Protein 6S3A (pdb70)

Solvent-accessible surface area: 11395 Å² total; per-residue (Å²): 111,104,30,66,26,1,0,0,0,4,0,11,16,60,114,20,6,11,11,50,42,0,0,75,42,0,0,145,8,0,0,102,80,52,145,44,56,40,16,67,20,74,179,31,88,36,12,157,58,26,7,0,0,4,29,51,82,42,75,92,94,18,81,44,153,69,10,60,38,10,21,76,0,0,12,40,67,81,8,79,4,90,20,90,108,74,169,90,156,51,77,86,1,77,2,22,0,0,0,0,0,0,71,8,52,72,34,89,3,79,73,112,66,34,35,153,29,15,72,151,41,18,87,20,43,2,51,16,66,30,43,94,121,22,31,78,158,56,143,12,35,63,105,66,0,77,143,82,16,96,145,167,28,120,27,117,21,43,210,139,7,16,8,4,6,41,8,85,0,0,44,0,19,24,78,200,80,115,73,119,39,12,0,14,99,0,0,42,50,0,45,133,30,34,72,105,30,75,45,107,51,42,53,96,90,57,134,170,164

B-factor: mean 22.43, std 8.62, range [9.42, 79.89]

Foldseek 3Di:
DAAQFAAEAEEAEAPQQCQVVLLQVLQQLLQVVVPFHEAEVDCPPPDDLTQEYEDEADDQEDEPVRLVVVLQRGDRDFDWPDCVVVVDDTDTRHHNYYYYYHNDPHRDYPDVVSVVSVVVRNPFYKYKDFDPVQDDPNHGNVVQFVPFDPPVDDADRDRTDGCQAAVVTMWIAGPVPRDIDRSSRVSVVSVVVSCCSPDPVNVVVVVVD

Nearest PDB structures (foldseek):
  6s3a-assembly1_A  TM=1.005E+00  e=7.807E-47  Coxsackievirus B3
  6t3w-assembly1_A  TM=9.807E-01  e=2.234E-40  Coxsackievirus B3
  5z3q-assembly2_A  TM=9.031E-01  e=2.845E-27  Human poliovirus 1 Mahoney
  5grb-assembly1_A  TM=9.214E-01  e=3.637E-25  Enterovirus
  5grb-assembly1_F  TM=8.954E-01  e=2.827E-25  Enterovirus

Organism: Coxsackievirus B3 (strain Nancy) (NCBI:txid103903)

Sequence (209 aa):
KCRIEPVCCLLLHGSPGAGKSVATNLIGRSLAEKLNSSVYSLPPFDGYKQQAVVIMDDLCQNPDGKDVSLFCQMVSSVDFVPPMAALEEKGILFTSPFVLASTNAGSINAPTVSDSRALARRFHFDMNIEVISMYSQNGKINMPMSVKTCDDECCPVNFKKCCPLVCGKAIIQFIDRRTQVRYSLDMLVTEMFREYNHRHSVGTTLEALFQ

GO terms:
  GO:0042025 host cell nucleus (C, IDA)
  GO:0042025 host cell nucleus (C, IMP)
  GO:0052026 symbiont-mediated perturbation of host transcription (P, IDA)
  GO:0085034 symbiont-mediated suppression of host NF-kapp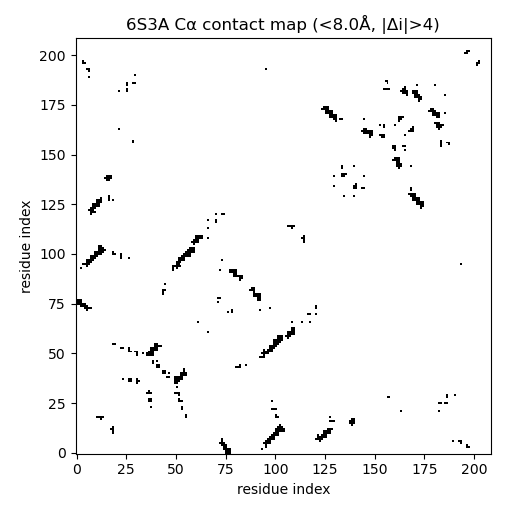aB cascade (P, IDA)
  GO:0004197 cysteine-type endopeptidase activity (F, IDA)

Structure (mmCIF, N/CA/C/O backbone):
data_6S3A
#
_entry.id   6S3A
#
_cell.length_a   48.398
_cell.length_b   53.183
_cell.length_c   79.152
_cell.angle_alpha   90.000
_cell.angle_beta   90.000
_cell.angle_gamma   90.000
#
_symmetry.space_group_name_H-M   'P 21 21 21'
#
loop_
_entity.id
_entity.type
_entity.pdbx_description
1 polymer '2C protein'
2 non-polymer (3S)-N-methyl-3-phenyl-3-[4-(trifluoromethyl)phenoxy]propan-1-amine
3 non-polymer 'ZINC ION'
4 non-polymer 'CHLORIDE ION'
5 water water
#
loop_
_atom_site.group_PDB
_atom_site.id
_atom_site.type_symbol
_atom_site.label_atom_id
_atom_site.label_alt_id
_atom_site.label_comp_id
_atom_site.label_asym_id
_atom_site.label_entity_id
_atom_site.label_seq_id
_atom_site.pdbx_PDB_ins_code
_atom_site.Cartn_x
_atom_site.Cartn_y
_atom_site.Cartn_z
_atom_site.occupancy
_atom_site.B_iso_or_equiv
_atom_site.auth_seq_id
_atom_site.auth_comp_id
_atom_site.auth_asym_id
_atom_site.auth_atom_id
_atom_site.pdbx_PDB_model_num
ATOM 1 N N . LYS A 1 3 ? -0.94700 -11.46600 36.05800 1.000 45.96000 117 LYS A N 1
ATOM 2 C CA . LYS A 1 3 ? -2.28600 -11.21500 35.52900 1.000 35.94000 117 LYS A CA 1
ATOM 3 C C . LYS A 1 3 ? -2.60900 -9.72800 35.55900 1.000 35.40000 117 LYS A C 1
ATOM 4 O O . LYS A 1 3 ? -3.57700 -9.29800 36.19400 1.000 41.24000 117 LYS A O 1
ATOM 7 N N . CYS A 1 4 ? -1.79600 -8.94900 34.85400 1.000 34.67000 118 CYS A N 1
ATOM 8 C CA . CYS A 1 4 ? -1.88100 -7.49600 34.90800 1.000 39.09000 118 CYS A CA 1
ATOM 9 C C . CYS A 1 4 ? -2.40000 -6.87500 33.61300 1.000 33.49000 118 CYS A C 1
ATOM 10 O O . CYS A 1 4 ? -2.47100 -5.65700 33.49100 1.000 36.13000 118 CYS A O 1
ATOM 18 N N . ARG A 1 5 ? -2.77000 -7.71500 32.65000 1.000 24.35000 119 ARG A N 1
ATOM 19 C CA . ARG A 1 5 ? -3.22800 -7.24300 31.35100 1.000 20.54000 119 ARG A CA 1
ATOM 20 C C . ARG A 1 5 ? -4.75500 -7.18900 31.31700 1.000 17.12000 119 ARG A C 1
ATOM 21 O O . ARG A 1 5 ? -5.40300 -8.07800 31.85000 1.000 20.58000 119 ARG A O 1
ATOM 42 N N . ILE A 1 6 ? -5.32700 -6.14300 30.72300 1.000 17.64000 120 ILE A N 1
ATOM 43 C CA . ILE A 1 6 ? -6.78000 -6.08200 30.52900 1.000 17.25000 120 ILE A CA 1
ATOM 44 C C . ILE A 1 6 ? -7.15800 -7.09200 29.44400 1.000 17.19000 120 ILE A C 1
ATOM 45 O O . ILE A 1 6 ? -6.52900 -7.13600 28.39300 1.000 15.97000 120 ILE A O 1
ATOM 61 N N . GLU A 1 7 ? -8.18200 -7.90100 29.69600 1.000 17.39000 121 GLU A N 1
ATOM 62 C CA . GLU A 1 7 ? -8.57600 -8.93800 28.74500 1.000 16.66000 121 GLU A CA 1
ATOM 63 C C . GLU A 1 7 ? -9.05300 -8.35100 27.41100 1.000 15.67000 121 GLU A C 1
ATOM 64 O O . GLU A 1 7 ? -9.84500 -7.42700 27.39500 1.000 15.27000 121 GLU A O 1
ATOM 76 N N . PRO A 1 8 ? -8.55000 -8.88400 26.29100 1.000 13.44000 122 PRO A N 1
ATOM 77 C CA . PRO A 1 8 ? -9.03700 -8.37100 25.00500 1.000 13.91000 122 PRO A CA 1
ATOM 78 C C . PRO A 1 8 ? -10.54400 -8.55900 24.87400 1.000 12.72000 122 PRO A C 1
ATOM 79 O O . PRO A 1 8 ? -11.07900 -9.54600 25.39200 1.000 15.22000 122 PRO A O 1
ATOM 90 N N . VAL A 1 9 ? -11.20100 -7.61100 24.21400 1.000 12.64000 123 VAL A N 1
ATOM 91 C CA . VAL A 1 9 ? -12.60100 -7.73300 23.83800 1.000 11.62000 123 VAL A CA 1
ATOM 92 C C . VAL A 1 9 ? -12.68100 -8.56500 22.57000 1.000 9.42000 123 VAL A C 1
ATOM 93 O O . VAL A 1 9 ? -12.06000 -8.22900 21.55500 1.000 10.53000 123 VAL A O 1
ATOM 106 N N A CYS A 1 10 ? -13.47200 -9.63200 22.63300 0.500 9.65000 124 CYS A N 1
ATOM 107 N N B CYS A 1 10 ? -13.37200 -9.63200 22.63300 0.500 9.65000 124 CYS A N 1
ATOM 108 C CA A CYS A 1 10 ? -13.47900 -10.62900 21.58200 0.500 11.57000 124 CYS A CA 1
ATOM 109 C CA B CYS A 1 10 ? -13.37900 -10.62900 21.58200 0.500 11.57000 124 CYS A CA 1
ATOM 110 C C A CYS A 1 10 ? -14.85700 -10.83500 20.95100 0.500 10.58000 124 CYS A C 1
ATOM 111 C C B CYS A 1 10 ? -14.75700 -10.83500 20.95100 0.500 10.58000 124 CYS A C 1
ATOM 112 O O A CYS A 1 10 ? -15.88800 -10.86300 21.64000 0.500 12.63000 124 CYS A O 1
ATOM 113 O O B CYS A 1 10 ? -15.78800 -10.86300 21.64000 0.500 12.63000 124 CYS A O 1
ATOM 128 N N . LEU A 1 11 ? -14.83300 -10.97600 19.62700 1.000 9.57000 125 LEU A N 1
ATOM 129 C CA . LEU A 1 11 ? -16.00400 -11.22900 18.78400 1.000 9.94000 125 LEU A CA 1
ATOM 130 C C . LEU A 1 11 ? -15.83000 -12.51800 18.00100 1.000 10.93000 125 LEU A C 1
ATOM 131 O O . LEU A 1 11 ? -14.76900 -12.73100 17.40800 1.000 12.23000 125 LEU A O 1
ATOM 147 N N . LEU A 1 12 ? -16.86700 -13.35300 17.97800 1.000 11.13000 126 LEU A N 1
ATOM 148 C CA . LEU A 1 12 ? -16.92200 -14.47700 17.05500 1.000 13.65000 126 LEU A CA 1
ATOM 149 C C . LEU A 1 12 ? -18.12200 -14.32800 16.13500 1.000 12.10000 126 LEU A C 1
ATOM 150 O O . LEU A 1 12 ? -19.24100 -14.19100 16.60700 1.000 12.95000 126 LEU A O 1
ATOM 166 N N . LEU A 1 13 ? -17.88500 -14.35400 14.82500 1.000 10.88000 127 LEU A N 1
ATOM 167 C CA . LEU A 1 13 ? -18.96300 -14.30400 13.83100 1.000 12.05000 127 LEU A CA 1
ATOM 168 C C . LEU A 1 13 ? -19.14700 -15.67200 13.19000 1.000 11.78000 127 LEU A C 1
ATOM 169 O O . LEU A 1 13 ? -18.19300 -16.23700 12.66800 1.000 13.41000 127 LEU A O 1
ATOM 185 N N . HIS A 1 14 ? -20.37300 -16.19400 13.20700 1.000 11.17000 128 HIS A N 1
ATOM 186 C CA . HIS A 1 14 ? -20.68600 -17.43600 12.49200 1.000 12.35000 128 HIS A CA 1
ATOM 187 C C . HIS A 1 14 ? -21.44500 -17.11600 11.21100 1.000 12.03000 128 HIS A C 1
ATOM 188 O O . HIS A 1 14 ? -22.46900 -16.42000 11.23100 1.000 14.44000 128 HIS A O 1
ATOM 203 N N . GLY A 1 15 ? -20.93800 -17.62000 10.09400 1.000 13.98000 129 GLY A N 1
ATOM 204 C CA . GLY A 1 15 ? -21.56700 -17.37300 8.81600 1.000 17.52000 129 GLY A CA 1
ATOM 205 C C . GLY A 1 15 ? -21.40500 -18.54400 7.87900 1.000 19.81000 129 GLY A C 1
ATOM 206 O O . GLY A 1 15 ? -21.03700 -19.63800 8.28700 1.000 22.60000 129 GLY A O 1
ATOM 210 N N . SER A 1 16 ? -21.70800 -18.30200 6.61400 1.000 27.48000 130 SER A N 1
ATOM 211 C CA . SER A 1 16 ? -21.47600 -19.28100 5.56300 1.000 25.89000 130 SER A CA 1
ATOM 212 C C . SER A 1 16 ? -20.38100 -18.75600 4.64600 1.000 27.39000 130 SER A C 1
ATOM 213 O O . SER A 1 16 ? -20.09200 -17.56000 4.64100 1.000 26.22000 130 SER A O 1
ATOM 221 N N . PRO A 1 17 ? -19.75700 -19.64600 3.86200 1.000 27.03000 131 PRO A N 1
ATOM 222 C CA . PRO A 1 17 ? -18.63500 -19.27600 2.98500 1.000 27.35000 131 PRO A CA 1
ATOM 223 C C . PRO A 1 17 ? -18.83800 -18.01700 2.12200 1.000 30.53000 131 PRO A C 1
ATOM 224 O O . PRO A 1 17 ? -17.87600 -17.28400 1.90100 1.000 34.07000 131 PRO A O 1
ATOM 235 N N . GLY A 1 18 ? -20.04700 -17.75900 1.64200 1.000 27.60000 132 GLY A N 1
ATOM 236 C CA . GLY A 1 18 ? -20.27500 -16.56400 0.84100 1.000 27.70000 132 GLY A CA 1
ATOM 237 C C . GLY A 1 18 ? -20.86800 -15.38300 1.58900 1.000 27.37000 132 GLY A C 1
ATOM 238 O O . GLY A 1 18 ? -21.30700 -14.40500 0.97600 1.000 24.92000 132 GLY A O 1
ATOM 242 N N . ALA A 1 19 ? -20.87000 -15.45700 2.91300 1.000 27.57000 133 ALA A N 1
ATOM 243 C CA . ALA A 1 19 ? -21.59600 -14.49200 3.73800 1.000 28.83000 133 ALA A CA 1
ATOM 244 C C . ALA A 1 19 ? -20.82700 -13.20000 4.03300 1.000 21.39000 133 ALA A C 1
ATOM 245 O O . ALA A 1 19 ? -21.30600 -12.36700 4.79200 1.000 26.05000 133 ALA A O 1
ATOM 252 N N . GLY A 1 20 ? -19.64200 -13.03900 3.45600 1.000 21.18000 134 GLY A N 1
ATOM 253 C CA . GLY A 1 20 ? -18.84000 -11.85100 3.71700 1.000 21.91000 134 GLY A CA 1
ATOM 254 C C . GLY A 1 20 ? -18.28500 -11.75600 5.13500 1.000 24.85000 134 GLY A C 1
ATOM 255 O O . GLY A 1 20 ? -18.12100 -10.65200 5.66300 1.000 19.82000 134 GLY A O 1
ATOM 259 N N . LYS A 1 21 ? -17.98300 -12.90100 5.74300 1.000 21.50000 135 LYS A N 1
ATOM 260 C CA . LYS A 1 21 ? -17.43900 -12.93400 7.11100 1.000 16.99000 135 LYS A CA 1
ATOM 261 C C . LYS A 1 21 ? -16.16900 -12.10800 7.26600 1.000 21.66000 135 LYS A C 1
ATOM 262 O O . LYS A 1 21 ? -15.98100 -11.42800 8.28000 1.000 16.05000 135 LYS A O 1
ATOM 281 N N . SER A 1 22 ? -15.28600 -12.18800 6.27300 1.000 19.15000 136 SER A N 1
ATOM 282 C CA . SER A 1 22 ? -13.98400 -11.52400 6.36000 1.000 16.03000 136 SER A CA 1
ATOM 283 C C . SER A 1 22 ? -14.10200 -10.04600 6.02700 1.000 17.57000 136 SER A C 1
ATOM 284 O O . SER A 1 22 ? -13.33300 -9.23800 6.54000 1.000 18.50000 136 SER A O 1
ATOM 292 N N . VAL A 1 23 ? -15.05800 -9.68900 5.17200 1.000 18.25000 137 VAL A N 1
ATOM 293 C CA . VAL A 1 23 ? -15.35600 -8.28600 4.93300 1.000 18.40000 137 VAL A CA 1
ATOM 294 C C . VAL A 1 23 ? -15.79600 -7.66500 6.24600 1.000 13.54000 137 VAL A C 1
ATOM 295 O O . VAL A 1 23 ? -15.34000 -6.58500 6.62500 1.000 14.52000 137 VAL A O 1
ATOM 308 N N . ALA A 1 24 ? -16.67600 -8.37000 6.94500 1.000 13.91000 138 ALA A N 1
ATOM 309 C CA . ALA A 1 24 ? -17.22100 -7.87600 8.19800 1.000 14.04000 138 ALA A CA 1
ATOM 310 C C . ALA A 1 24 ? -16.12500 -7.70800 9.24000 1.000 11.62000 138 ALA A C 1
ATOM 311 O O . ALA A 1 24 ? -16.03900 -6.66000 9.87500 1.000 12.52000 138 ALA A O 1
ATOM 318 N N . THR A 1 25 ? -15.29000 -8.72400 9.44200 1.000 13.37000 139 THR A N 1
ATOM 319 C CA . THR A 1 25 ? -14.25900 -8.58100 10.47600 1.000 13.35000 139 THR A CA 1
ATOM 320 C C . THR A 1 25 ? -13.27600 -7.47800 10.09300 1.000 13.57000 139 THR A C 1
ATOM 321 O O . THR A 1 25 ? -12.79300 -6.74500 10.95400 1.000 14.63000 139 THR A O 1
ATOM 332 N N . ASN A 1 26 ? -12.98000 -7.35700 8.80300 1.000 14.22000 140 ASN A N 1
ATOM 333 C CA . ASN A 1 26 ? -12.07500 -6.31000 8.34400 1.000 13.70000 140 ASN A CA 1
ATOM 334 C C . ASN A 1 26 ? -12.62500 -4.90800 8.65900 1.000 14.25000 140 ASN A C 1
ATOM 335 O O . ASN A 1 26 ? -11.91100 -4.04600 9.16400 1.000 16.56000 140 ASN A O 1
ATOM 346 N N . LEU A 1 27 ? -13.90500 -4.67100 8.38300 1.000 13.42000 141 LEU A N 1
ATOM 347 C CA . LEU A 1 27 ? -14.48800 -3.35600 8.61300 1.000 14.11000 141 LEU A CA 1
ATOM 348 C C . LEU A 1 27 ? -14.64400 -3.06000 10.10700 1.000 12.23000 141 LEU A C 1
ATOM 349 O O . LEU A 1 27 ? -14.36800 -1.95000 10.55500 1.000 13.15000 141 LEU A O 1
ATOM 365 N N . ILE A 1 28 ? -15.10400 -4.05000 10.87300 1.000 12.65000 142 ILE A N 1
ATOM 366 C CA . ILE A 1 28 ? -15.23600 -3.87400 12.30900 1.000 12.20000 142 ILE A CA 1
ATOM 367 C C . ILE A 1 28 ? -13.85400 -3.57500 12.87300 1.000 10.22000 142 ILE A C 1
ATOM 368 O O . ILE A 1 28 ? -13.66000 -2.61800 13.63400 1.000 12.78000 142 ILE A O 1
ATOM 384 N N . GLY A 1 29 ? -12.89600 -4.40900 12.49300 1.000 10.65000 143 GLY A N 1
ATOM 385 C CA . GLY A 1 29 ? -11.53100 -4.26700 12.95500 1.000 11.23000 143 GLY A CA 1
ATOM 386 C C . GLY A 1 29 ? -10.89800 -2.93500 12.60500 1.000 11.81000 143 GLY A C 1
ATOM 387 O O . GLY A 1 29 ? -10.25800 -2.31500 13.45200 1.000 12.85000 143 GLY A O 1
ATOM 391 N N . ARG A 1 30 ? -11.05300 -2.49200 11.36200 1.000 13.93000 144 ARG A N 1
ATOM 392 C CA . ARG A 1 30 ? -10.43500 -1.22700 10.95400 1.000 13.34000 144 ARG A CA 1
ATOM 393 C C . ARG A 1 30 ? -11.05000 -0.04500 11.70300 1.000 15.78000 144 ARG A C 1
ATOM 394 O O . ARG A 1 30 ? -10.33900 0.86700 12.11300 1.000 15.85000 144 ARG A O 1
ATOM 415 N N . SER A 1 31 ? -12.36800 -0.06100 11.88000 1.000 13.24000 145 SER A N 1
ATOM 416 C CA . SER A 1 31 ? -13.02800 1.02100 12.59100 1.000 13.64000 145 SER A CA 1
ATOM 417 C C . SER A 1 31 ? -12.52000 1.09300 14.03300 1.000 13.52000 145 SER A C 1
ATOM 418 O O . SER A 1 31 ? -12.22400 2.17700 14.54500 1.000 15.88000 145 SER A O 1
ATOM 426 N N . LEU A 1 32 ? -12.42300 -0.05800 14.68800 1.000 13.16000 146 LEU A N 1
ATOM 427 C CA . LEU A 1 32 ? -11.90900 -0.09500 16.05400 1.000 13.76000 146 LEU A CA 1
ATOM 428 C C . LEU A 1 32 ? -10.44600 0.31900 16.10600 1.000 13.80000 146 LEU A C 1
ATOM 429 O O . LEU A 1 32 ? -10.04500 1.08700 16.98900 1.000 13.87000 146 LEU A O 1
ATOM 445 N N . ALA A 1 33 ? -9.64600 -0.18800 15.17300 1.000 13.58000 147 ALA A N 1
ATOM 446 C CA . ALA A 1 33 ? -8.21800 0.10900 15.17800 1.000 12.90000 147 ALA A CA 1
ATOM 447 C C . ALA A 1 33 ? -7.95700 1.59700 14.99000 1.000 16.57000 147 ALA A C 1
ATOM 448 O O . ALA A 1 33 ? -7.08400 2.16400 15.64300 1.000 17.76000 147 ALA A O 1
ATOM 455 N N . GLU A 1 34 ? -8.71600 2.23900 14.11200 1.000 13.68000 148 GLU A N 1
ATOM 456 C CA . GLU A 1 34 ? -8.53800 3.67000 13.87400 1.000 18.85000 148 GLU A CA 1
ATOM 457 C C . GLU A 1 34 ? -8.81900 4.50100 15.12900 1.000 15.89000 148 GLU A C 1
ATOM 458 O O . GLU A 1 34 ? -8.20500 5.55100 15.33900 1.000 16.12000 148 GLU A O 1
ATOM 470 N N . LYS A 1 35 ? -9.74100 4.04200 15.97200 1.000 15.08000 149 LYS A N 1
ATOM 471 C CA . LYS A 1 35 ? -10.06100 4.77100 17.19900 1.000 12.55000 149 LYS A CA 1
ATOM 472 C C . LYS A 1 35 ? -8.86000 4.78400 18.12200 1.000 15.14000 149 LYS A C 1
ATOM 473 O O . LYS A 1 35 ? -8.70800 5.68500 18.95400 1.000 17.79000 149 LYS A O 1
ATOM 492 N N . LEU A 1 36 ? -8.01200 3.77400 17.97700 1.000 15.79000 150 LEU A N 1
ATOM 493 C CA . LEU A 1 36 ? -6.82200 3.64500 18.79900 1.000 16.93000 150 LEU A CA 1
ATOM 494 C C . LEU A 1 36 ? -5.56400 4.01100 18.00700 1.000 15.09000 150 LEU A C 1
ATOM 495 O O . LEU A 1 36 ? -4.44200 3.69400 18.42000 1.000 20.21000 150 LEU A O 1
ATOM 511 N N . ASN A 1 37 ? -5.74400 4.67200 16.86900 1.000 18.06000 151 ASN A N 1
ATOM 512 C CA . ASN A 1 37 ? -4.60900 5.11200 16.06800 1.000 19.00000 151 ASN A CA 1
ATOM 513 C C . ASN A 1 37 ? -3.71100 3.95100 15.66400 1.000 18.25000 151 ASN A C 1
ATOM 514 O O . ASN A 1 37 ? -2.48400 4.06000 15.68700 1.000 21.40000 151 ASN A O 1
ATOM 525 N N . SER A 1 38 ? -4.32400 2.83500 15.27200 1.000 12.88000 152 SER A N 1
ATOM 526 C CA . SER A 1 38 ? -3.57600 1.62800 14.99900 1.000 13.68000 152 SER A CA 1
ATOM 527 C C . SER A 1 38 ? -4.11200 0.96700 13.73000 1.000 16.43000 152 SER A C 1
ATOM 528 O O . SER A 1 38 ? -4.70200 1.62600 12.87400 1.000 18.23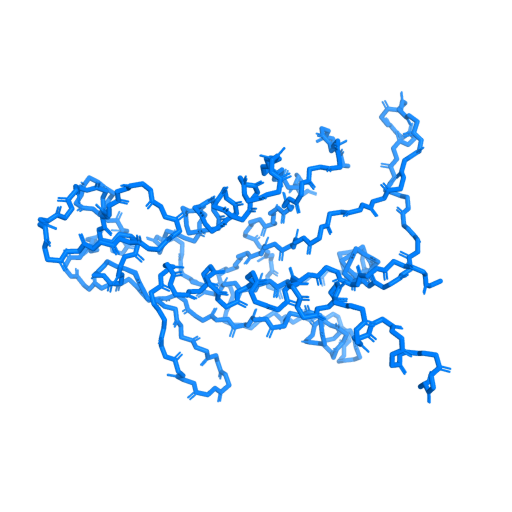000 152 SER A O 1
ATOM 536 N N . SER A 1 39 ? -3.91500 -0.33900 13.62200 1.000 14.80000 153 SER A N 1
ATOM 537 C CA . SER A 1 39 ? -4.28700 -1.05800 12.42000 1.000 18.06000 153 SER A CA 1
ATOM 538 C C . SER A 1 39 ? -4.65800 -2.48100 12.77100 1.000 15.01000 153 SER A C 1
ATOM 539 O O . SER A 1 39 ? -4.56300 -2.89400 13.93100 1.000 15.98000 153 SER A O 1
ATOM 547 N N . VAL A 1 40 ? -5.09700 -3.21300 11.75100 1.000 16.21000 154 VAL A N 1
ATOM 548 C CA . VAL A 1 40 ? -5.53200 -4.58400 11.89900 1.000 15.93000 154 VAL A CA 1
ATOM 549 C C . VAL A 1 40 ? -4.41300 -5.54000 11.49600 1.000 17.47000 154 VAL A C 1
ATOM 550 O O . VAL A 1 40 ? -3.63500 -5.25400 10.57800 1.000 18.13000 154 VAL A O 1
ATOM 563 N N . TYR A 1 41 ? -4.34500 -6.67000 12.18500 1.000 15.59000 155 TYR A N 1
ATOM 564 C CA . TYR A 1 41 ? -3.39000 -7.73100 11.88300 1.000 14.58000 155 TYR A CA 1
ATOM 565 C C . TYR A 1 41 ? -4.16700 -9.02500 11.76800 1.000 15.72000 155 TYR A C 1
ATOM 566 O O . TYR A 1 41 ? -4.86200 -9.40200 12.70000 1.000 14.98000 155 TYR A O 1
ATOM 584 N N . SER A 1 42 ? -4.06400 -9.70100 10.63000 1.000 15.22000 156 SER A N 1
ATOM 585 C CA . SER A 1 42 ? -4.67400 -11.01800 10.47900 1.000 16.20000 156 SER A CA 1
ATOM 586 C C . SER A 1 42 ? -3.68300 -12.08200 10.90900 1.000 14.21000 156 SER A C 1
ATOM 587 O O . SER A 1 42 ? -2.57900 -12.15400 10.38000 1.000 16.82000 156 SER A O 1
ATOM 595 N N . LEU A 1 43 ? -4.07600 -12.90800 11.86800 1.000 13.89000 157 LEU A N 1
ATOM 596 C CA . LEU A 1 43 ? -3.20900 -13.96600 12.37500 1.000 18.61000 157 LEU A CA 1
ATOM 597 C C . LEU A 1 43 ? -3.11700 -15.11600 11.38100 1.000 23.80000 157 LEU A C 1
ATOM 598 O O . LEU A 1 43 ? -4.11800 -15.77600 11.11800 1.000 20.00000 157 LEU A O 1
ATOM 614 N N . PRO A 1 44 ? -1.91600 -15.35400 10.81800 1.000 25.33000 158 PRO A N 1
ATOM 615 C CA . PRO A 1 44 ? -1.74200 -16.49500 9.91300 1.000 27.55000 158 PRO A CA 1
ATOM 616 C C . PRO A 1 44 ? -1.87600 -17.80500 10.67600 1.000 32.80000 158 PRO A C 1
ATOM 617 O O . PRO A 1 44 ? -1.16900 -17.98700 11.66900 1.000 36.45000 158 PRO A O 1
ATOM 628 N N . PRO A 1 45 ? -2.77500 -18.69800 10.22900 1.000 30.04000 159 PRO A N 1
ATOM 629 C CA . PRO A 1 45 ? -3.05200 -19.97500 10.89900 1.000 29.33000 159 PRO A CA 1
ATOM 630 C C . PRO A 1 45 ? -1.96400 -21.02300 10.66000 1.000 39.77000 159 PRO A C 1
ATOM 631 O O . PRO A 1 45 ? -1.47400 -21.60000 11.63100 1.000 43.96000 159 PRO A O 1
ATOM 642 N N . PHE A 1 50 ? 3.47300 -16.11900 14.67300 1.000 34.50000 164 PHE A N 1
ATOM 643 C CA . PHE A 1 50 ? 2.93400 -14.76100 14.71000 1.000 23.12000 164 PHE A CA 1
ATOM 644 C C . PHE A 1 50 ? 3.69300 -13.85900 13.75000 1.000 20.56000 164 PHE A C 1
ATOM 645 O O . PHE A 1 50 ? 4.09600 -12.75400 14.10300 1.000 18.60000 164 PHE A O 1
ATOM 661 N N . ASP A 1 51 ? 3.89000 -14.35100 12.53500 1.000 24.10000 165 ASP A N 1
ATOM 662 C CA . ASP A 1 51 ? 4.64400 -13.63000 11.52200 1.000 23.54000 165 ASP A CA 1
ATOM 663 C C . ASP A 1 51 ? 3.98500 -12.29500 11.18600 1.000 22.07000 165 ASP A C 1
ATOM 664 O O . ASP A 1 51 ? 2.84100 -12.25800 10.74200 1.000 23.64000 165 ASP A O 1
ATOM 673 N N . GLY A 1 52 ? 4.70200 -11.20000 11.41600 1.000 20.68000 166 GLY A N 1
ATOM 674 C CA . GLY A 1 52 ? 4.19700 -9.87800 11.09400 1.000 20.34000 166 GLY A CA 1
ATOM 675 C C . GLY A 1 52 ? 3.44400 -9.18900 12.22500 1.000 18.17000 166 GLY A C 1
ATOM 676 O O . GLY A 1 52 ? 2.95600 -8.07400 12.05400 1.000 19.23000 166 GLY A O 1
ATOM 680 N N . TYR A 1 53 ? 3.34900 -9.83500 13.38200 1.000 17.47000 167 TYR A N 1
ATOM 681 C CA . TYR A 1 53 ? 2.65800 -9.20800 14.50800 1.000 16.06000 167 TYR A CA 1
ATOM 682 C C . TYR A 1 53 ? 3.53800 -8.12000 15.12900 1.000 16.19000 167 TYR A C 1
ATOM 683 O O . TYR A 1 53 ? 4.70100 -8.37100 15.46400 1.000 16.12000 167 TYR A O 1
ATOM 701 N N . LYS A 1 54 ? 2.95200 -6.93400 15.29800 1.000 16.49000 168 LYS A N 1
ATOM 702 C CA . LYS A 1 54 ? 3.64600 -5.73700 15.77600 1.000 16.10000 168 LYS A CA 1
ATOM 703 C C . LYS A 1 54 ? 2.75500 -4.99100 16.76800 1.000 15.22000 168 LYS A C 1
ATOM 704 O O . LYS A 1 54 ? 2.71900 -3.75900 16.79900 1.000 15.50000 168 LYS A O 1
ATOM 723 N N . GLN A 1 55 ? 2.01600 -5.75800 17.56100 1.000 13.60000 169 GLN A N 1
ATOM 724 C CA . GLN A 1 55 ? 1.20800 -5.21000 18.64500 1.000 12.67000 169 GLN A CA 1
ATOM 725 C C . GLN A 1 55 ? 0.11100 -4.29300 18.10000 1.000 15.00000 169 GLN A C 1
ATOM 726 O O . GLN A 1 55 ? -0.28400 -3.29800 18.72800 1.000 14.93000 169 GLN A O 1
ATOM 740 N N . GLN A 1 56 ? -0.39000 -4.65300 16.92100 1.000 15.32000 170 GLN A N 1
ATOM 741 C CA . GLN A 1 56 ? -1.54000 -3.98600 16.31900 1.000 12.96000 170 GLN A CA 1
ATOM 742 C C . GLN A 1 56 ? -2.70800 -4.07600 17.28200 1.000 12.08000 170 GLN A C 1
ATOM 743 O O . GLN A 1 56 ? -2.83100 -5.04700 18.02300 1.000 15.02000 170 GLN A O 1
ATOM 757 N N . ALA A 1 57 ? -3.57500 -3.07500 17.26300 1.000 12.75000 171 ALA A N 1
ATOM 758 C CA . ALA A 1 57 ? -4.67300 -3.02500 18.22000 1.000 12.77000 171 ALA A CA 1
ATOM 759 C C . ALA A 1 57 ? -5.73800 -4.10200 18.00800 1.000 12.61000 171 ALA A C 1
ATOM 760 O O . ALA A 1 57 ? -6.42700 -4.47200 18.95300 1.000 12.65000 171 ALA A O 1
ATOM 767 N N . VAL A 1 58 ? -5.88700 -4.57800 16.77200 1.000 12.69000 172 VAL A N 1
ATOM 768 C CA . VAL A 1 58 ? -6.90900 -5.56500 16.44700 1.000 11.36000 172 VAL A CA 1
ATOM 769 C C . VAL A 1 58 ? -6.26700 -6.76200 15.77400 1.000 12.07000 172 VAL A C 1
ATOM 770 O O . VAL A 1 58 ? -5.59700 -6.61100 14.75600 1.000 14.72000 172 VAL A O 1
ATOM 783 N N . VAL A 1 59 ? -6.48200 -7.94300 16.33800 1.000 11.78000 173 VAL A N 1
ATOM 784 C CA . VAL A 1 59 ? -6.03100 -9.18800 15.73700 1.000 14.05000 173 VAL A CA 1
ATOM 785 C C . VAL A 1 59 ? -7.26000 -9.87800 15.17600 1.000 12.75000 173 VAL A C 1
ATOM 786 O O . VAL A 1 59 ? -8.26900 -9.99800 15.88400 1.000 13.44000 173 VAL A O 1
ATOM 799 N N . ILE A 1 60 ? -7.18900 -10.32000 13.92100 1.000 11.54000 174 ILE A N 1
ATOM 800 C CA . ILE A 1 60 ? -8.30400 -11.03700 13.29100 1.000 12.77000 174 ILE A CA 1
ATOM 801 C C . ILE A 1 60 ? -7.91500 -12.47700 13.02700 1.000 12.20000 174 ILE A C 1
ATOM 802 O O . ILE A 1 60 ? -6.82200 -12.75700 12.50600 1.000 15.07000 174 ILE A O 1
ATOM 818 N N . MET A 1 61 ? -8.81000 -13.39300 13.38200 1.000 13.06000 175 MET A N 1
ATOM 819 C CA . MET A 1 61 ? -8.62200 -14.79900 13.06900 1.000 14.51000 175 MET A CA 1
ATOM 820 C C . MET A 1 61 ? -9.74300 -15.24200 12.14900 1.000 16.19000 175 MET A C 1
ATOM 821 O O . MET A 1 61 ? -10.85200 -15.47900 12.61000 1.000 15.26000 175 MET A O 1
ATOM 835 N N . ASP A 1 62 ? -9.48000 -15.34900 10.85300 1.000 14.16000 176 ASP A N 1
ATOM 836 C CA . ASP A 1 62 ? -10.57700 -15.69500 9.94900 1.000 16.06000 176 ASP A CA 1
ATOM 837 C C . ASP A 1 62 ? -10.65900 -17.19400 9.66500 1.000 15.56000 176 ASP A C 1
ATOM 838 O O . ASP A 1 62 ? -9.64400 -17.88600 9.56700 1.000 17.29000 176 ASP A O 1
ATOM 847 N N . ASP A 1 63 ? -11.89300 -17.67400 9.55200 1.000 12.77000 177 ASP A N 1
ATOM 848 C CA . ASP A 1 63 ? -12.20200 -19.06000 9.19200 1.000 16.39000 177 ASP A CA 1
ATOM 849 C C . ASP A 1 63 ? -11.66500 -20.08000 10.20000 1.000 15.53000 177 ASP A C 1
ATOM 850 O O . ASP A 1 63 ? -10.99200 -21.05100 9.83600 1.000 17.22000 177 ASP A O 1
ATOM 859 N N . LEU A 1 64 ? -11.98300 -19.86400 11.46900 1.000 13.73000 178 LEU A N 1
ATOM 860 C CA . LEU A 1 64 ? -11.71600 -20.84800 12.50100 1.000 14.17000 178 LEU A CA 1
ATOM 861 C C . LEU A 1 64 ? -12.31400 -22.18200 12.11700 1.000 16.74000 178 LEU A C 1
ATOM 862 O O . LEU A 1 64 ? -13.48400 -22.25000 11.72500 1.000 13.83000 178 LEU A O 1
ATOM 878 N N . CYS A 1 65 ? -11.54800 -23.25600 12.26500 1.000 16.73000 179 CYS A N 1
ATOM 879 C CA . CYS A 1 65 ? -12.11500 -24.56300 12.01100 1.000 15.31000 179 CYS A CA 1
ATOM 880 C C . CYS A 1 65 ? -13.09600 -24.91900 13.11600 1.000 15.39000 179 CYS A C 1
ATOM 881 O O . CYS A 1 65 ? -13.00400 -24.41400 14.25000 1.000 15.39000 179 CYS A O 1
ATOM 889 N N . GLN A 1 66 ? -14.02600 -25.80100 12.78100 1.000 15.47000 180 GLN A N 1
ATOM 890 C CA . GLN A 1 66 ? -15.03200 -26.27300 13.71100 1.000 17.60000 180 GLN A CA 1
ATOM 891 C C . GLN A 1 66 ? -14.44100 -27.10000 14.85700 1.000 18.44000 180 GLN A C 1
ATOM 892 O O . GLN A 1 66 ? -15.00500 -27.14300 15.95200 1.000 17.77000 180 GLN A O 1
ATOM 906 N N . ASN A 1 67 ? -13.31200 -27.75300 14.60700 1.000 16.17000 181 ASN A N 1
ATOM 907 C CA . ASN A 1 67 ? -12.73200 -28.65500 15.60000 1.000 18.20000 181 ASN A CA 1
ATOM 908 C C . ASN A 1 67 ? -11.29200 -28.29200 15.97000 1.000 15.35000 181 ASN A C 1
ATOM 909 O O . ASN A 1 67 ? -10.35800 -28.99300 15.58300 1.000 18.91000 181 ASN A O 1
ATOM 920 N N . PRO A 1 68 ? -11.10600 -27.19200 16.72000 1.000 17.43000 182 PRO A N 1
ATOM 921 C CA . PRO A 1 68 ? -9.74400 -26.81900 17.10800 1.000 18.93000 182 PRO A CA 1
ATOM 922 C C . PRO A 1 68 ? -9.07400 -27.90800 17.92300 1.000 18.65000 182 PRO A C 1
ATOM 923 O O . PRO A 1 68 ? -9.75100 -28.61300 18.67400 1.000 19.76000 182 PRO A O 1
ATOM 934 N N . ASP A 1 69 ? -7.76200 -28.05200 17.78700 1.000 17.11000 183 ASP A N 1
ATOM 935 C CA . ASP A 1 69 ? -7.06900 -28.99900 18.65500 1.000 18.19000 183 ASP A CA 1
ATOM 936 C C . ASP A 1 69 ? -6.54600 -28.32000 19.91600 1.000 19.40000 183 ASP A C 1
ATOM 937 O O . ASP A 1 69 ? -6.85200 -27.15900 20.18200 1.000 15.92000 183 ASP A O 1
ATOM 946 N N . GLY A 1 70 ? -5.77600 -29.05200 20.71100 1.000 16.27000 184 GLY A N 1
ATOM 947 C CA . GLY A 1 70 ? -5.38100 -28.56200 22.01600 1.000 16.97000 184 GLY A CA 1
ATOM 948 C C . GLY A 1 70 ? -4.43000 -27.38800 21.91400 1.000 16.83000 184 GLY A C 1
ATOM 949 O O . GLY A 1 70 ? -4.37200 -26.55600 22.81500 1.000 18.16000 184 GLY A O 1
ATOM 953 N N . LYS A 1 71 ? -3.68700 -27.32100 20.81800 1.000 17.45000 185 LYS A N 1
ATOM 954 C CA . LYS A 1 71 ? -2.74800 -26.21800 20.60400 1.000 18.30000 185 LYS A CA 1
ATOM 955 C C . LYS A 1 71 ? -3.49400 -24.93500 20.24900 1.000 21.41000 185 LYS A C 1
ATOM 956 O O . LYS A 1 71 ? -3.18300 -23.86600 20.77800 1.000 18.72000 185 LYS A O 1
ATOM 975 N N . ASP A 1 72 ? -4.48100 -25.05700 19.35800 1.000 17.91000 186 ASP A N 1
ATOM 976 C CA . ASP A 1 72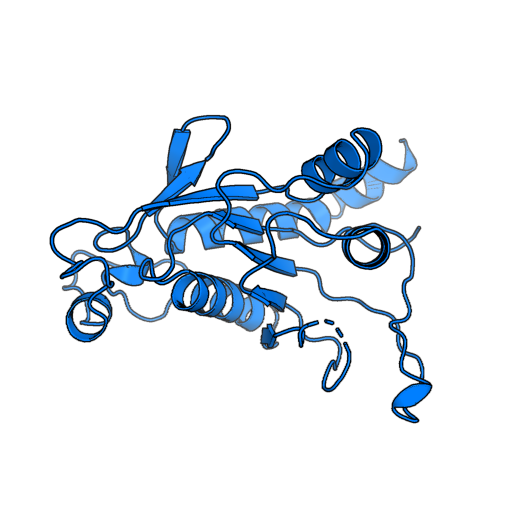 ? -5.39200 -23.95600 19.04300 1.000 17.39000 186 ASP A CA 1
ATOM 977 C C . ASP A 1 72 ? -6.03400 -23.39400 20.29600 1.000 18.79000 186 ASP A C 1
ATOM 978 O O . ASP A 1 72 ? -6.01500 -22.18700 20.52200 1.000 18.70000 186 ASP A O 1
ATOM 987 N N . VAL A 1 73 ? -6.63700 -24.27000 21.09400 1.000 14.23000 187 VAL A N 1
ATOM 988 C CA . VAL A 1 73 ? -7.29800 -23.85300 22.32400 1.000 14.96000 187 VAL A CA 1
ATOM 989 C C . VAL A 1 73 ? -6.30900 -23.16900 23.25100 1.000 17.14000 187 VAL A C 1
ATOM 990 O O . VAL A 1 73 ? -6.60600 -22.11000 23.79100 1.000 15.98000 187 VAL A O 1
ATOM 1003 N N . SER A 1 74 ? -5.12900 -23.75800 23.42900 1.000 15.91000 188 SER A N 1
ATOM 1004 C CA . SER A 1 74 ? -4.18400 -23.19900 24.38600 1.000 20.62000 188 SER A CA 1
ATOM 1005 C C . SER A 1 74 ? -3.75000 -21.78200 24.00000 1.000 16.48000 188 SER A C 1
ATOM 1006 O O . SER A 1 74 ? -3.73200 -20.87800 24.83900 1.000 17.06000 188 SER A O 1
ATOM 1014 N N . LEU A 1 75 ? -3.40500 -21.59400 22.73200 1.000 15.29000 189 LEU A N 1
ATOM 1015 C CA . LEU A 1 75 ? -2.99300 -20.27600 22.25200 1.000 19.42000 189 LEU A CA 1
ATOM 1016 C C . LEU A 1 75 ? -4.10700 -19.26600 22.37800 1.000 19.95000 189 LEU A C 1
ATOM 1017 O O . LEU A 1 75 ? -3.90100 -18.15900 22.86700 1.000 19.43000 189 LEU A O 1
ATOM 1033 N N . PHE A 1 76 ? -5.29800 -19.63000 21.93100 1.000 15.48000 190 PHE A N 1
ATOM 1034 C CA . PHE A 1 76 ? -6.38400 -18.67200 22.00600 1.000 15.15000 190 PHE A CA 1
ATOM 1035 C C . PHE A 1 76 ? -6.64800 -18.23600 23.45700 1.000 18.40000 190 PHE A C 1
ATOM 1036 O O . PHE A 1 76 ? -6.87100 -17.05400 23.73000 1.000 18.11000 190 PHE A O 1
ATOM 1053 N N . CYS A 1 77 ? -6.62000 -19.17900 24.39400 1.000 16.85000 191 CYS A N 1
ATOM 1054 C CA . CYS A 1 77 ? -6.90500 -18.85900 25.79400 1.000 16.73000 191 CYS A CA 1
ATOM 1055 C C . CYS A 1 77 ? -5.80300 -18.03400 26.45300 1.000 16.73000 191 CYS A C 1
ATOM 1056 O O . CYS A 1 77 ? -6.07400 -17.31400 27.41600 1.000 22.36000 191 CYS A O 1
ATOM 1064 N N . GLN A 1 78 ? -4.57700 -18.14200 25.95000 1.000 18.25000 192 GLN A N 1
ATOM 1065 C CA . GLN A 1 78 ? -3.51400 -17.22300 26.34600 1.000 21.93000 192 GLN A CA 1
ATOM 1066 C C . GLN A 1 78 ? -3.81500 -15.81200 25.85900 1.000 24.53000 192 GLN A C 1
ATOM 1067 O O . GLN A 1 78 ? -3.75900 -14.84700 26.62900 1.000 22.45000 192 GLN A O 1
ATOM 1081 N N . MET A 1 79 ? -4.12500 -15.70400 24.56900 1.000 21.79000 193 MET A N 1
ATOM 1082 C CA . MET A 1 79 ? -4.32900 -14.40300 23.94100 1.000 21.45000 193 MET A CA 1
ATOM 1083 C C . MET A 1 79 ? -5.46200 -13.66500 24.61400 1.000 21.34000 193 MET A C 1
ATOM 1084 O O . MET A 1 79 ? -5.31400 -12.50400 25.01300 1.000 21.44000 193 MET A O 1
ATOM 1098 N N . VAL A 1 80 ? -6.60600 -14.32700 24.73000 1.000 17.15000 194 VAL A N 1
ATOM 1099 C CA . VAL A 1 80 ? -7.75700 -13.67600 25.32300 1.000 17.17000 194 VAL A CA 1
ATOM 1100 C C . VAL A 1 80 ? -7.77300 -13.99100 26.81400 1.000 22.56000 194 VAL A C 1
ATOM 1101 O O . VAL A 1 80 ? -8.49400 -14.87400 27.28300 1.000 20.69000 194 VAL A O 1
ATOM 1114 N N . SER A 1 81 ? -6.95700 -13.25900 27.56000 1.000 19.71000 195 SER A N 1
ATOM 1115 C CA . SER A 1 81 ? -6.94600 -13.38700 29.00500 1.000 19.49000 195 SER A CA 1
ATOM 1116 C C . SER A 1 81 ? -6.20500 -12.21700 29.62400 1.000 19.48000 195 SER A C 1
ATOM 1117 O O . SER A 1 81 ? -5.82600 -11.27600 28.92800 1.000 17.03000 195 SER A O 1
ATOM 1125 N N . SER A 1 82 ? -5.98600 -12.28400 30.93100 1.000 20.39000 196 SER A N 1
ATOM 1126 C CA . SER A 1 82 ? -5.25800 -11.22600 31.62400 1.000 20.47000 196 SER A CA 1
ATOM 1127 C C . SER A 1 82 ? -3.81000 -11.59400 31.91400 1.000 25.13000 196 SER A C 1
ATOM 1128 O O . SER A 1 82 ? -3.11300 -10.85200 32.59900 1.000 27.46000 196 SER A O 1
ATOM 1136 N N . VAL A 1 83 ? -3.36200 -12.73300 31.39600 1.000 24.00000 197 VAL A N 1
ATOM 1137 C CA . VAL A 1 83 ? -1.99200 -13.18000 31.61400 1.000 23.79000 197 VAL A CA 1
ATOM 1138 C C . VAL A 1 83 ? -1.04500 -12.45300 30.67200 1.000 22.56000 197 VAL A C 1
ATOM 1139 O O . VAL A 1 83 ? -1.37000 -12.23800 29.50700 1.000 20.39000 197 VAL A O 1
ATOM 1152 N N . ASP A 1 84 ? 0.13200 -12.07800 31.16200 1.000 22.80000 198 ASP A N 1
ATOM 1153 C CA . ASP A 1 84 ? 1.19400 -11.64600 30.25900 1.000 24.96000 198 ASP A CA 1
ATOM 1154 C C . ASP A 1 84 ? 1.47600 -12.78900 29.29200 1.000 23.84000 198 ASP A C 1
ATOM 1155 O O . ASP A 1 84 ? 1.54200 -13.94600 29.69900 1.000 31.74000 198 ASP A O 1
ATOM 1164 N N . PHE A 1 85 ? 1.62800 -12.46600 28.01500 1.000 24.38000 199 PHE A N 1
ATOM 1165 C CA . PHE A 1 85 ? 1.75200 -13.47100 26.96700 1.000 24.68000 199 PHE A CA 1
ATOM 1166 C C . PHE A 1 85 ? 2.78100 -12.99800 25.94300 1.000 22.61000 199 PHE A C 1
ATOM 1167 O O . PHE A 1 85 ? 2.64900 -11.91300 25.37700 1.000 20.68000 199 PHE A O 1
ATOM 1184 N N . VAL A 1 86 ? 3.82700 -13.79800 25.74800 1.000 23.54000 200 VAL A N 1
ATOM 1185 C CA . VAL A 1 86 ? 4.81700 -13.53500 24.71900 1.000 20.38000 200 VAL A CA 1
ATOM 1186 C C . VAL A 1 86 ? 4.60500 -14.55500 23.61500 1.000 21.47000 200 VAL A C 1
ATOM 1187 O O . VAL A 1 86 ? 4.85400 -15.74000 23.82400 1.000 21.52000 200 VAL A O 1
ATOM 1200 N N . PRO A 1 87 ? 4.11000 -14.11100 22.44400 1.000 18.47000 201 PRO A N 1
ATOM 1201 C CA . PRO A 1 87 ? 3.93100 -15.02000 21.31200 1.000 18.35000 201 PRO A CA 1
ATOM 1202 C C . PRO A 1 87 ? 5.24300 -15.67300 20.93700 1.000 20.90000 201 PRO A C 1
ATOM 1203 O O . PRO A 1 87 ? 6.28500 -15.05400 21.11900 1.000 25.28000 201 PRO A O 1
ATOM 1214 N N . PRO A 1 88 ? 5.19200 -16.90100 20.41500 1.000 22.69000 202 PRO A N 1
ATOM 1215 C CA . PRO A 1 88 ? 6.43000 -17.59200 20.04000 1.000 26.08000 202 PRO A CA 1
ATOM 1216 C C . PRO A 1 88 ? 7.07900 -16.95600 18.81500 1.000 20.74000 202 PRO A C 1
ATOM 1217 O O . PRO A 1 88 ? 6.47300 -16.92600 17.74400 1.000 29.58000 202 PRO A O 1
ATOM 1228 N N . MET A 1 89 ? 8.29100 -16.43800 18.97500 1.000 24.58000 203 MET A N 1
ATOM 1229 C CA . MET A 1 89 ? 8.96400 -15.77200 17.86600 1.000 28.48000 203 MET A CA 1
ATOM 1230 C C . MET A 1 89 ? 10.35900 -16.34100 17.59900 1.000 28.81000 203 MET A C 1
ATOM 1231 O O . MET A 1 89 ? 11.00500 -15.96100 16.62400 1.000 25.62000 203 MET A O 1
ATOM 1245 N N . ALA A 1 90 ? 10.81400 -17.25900 18.45300 1.000 27.13000 204 ALA A N 1
ATOM 1246 C CA . ALA A 1 90 ? 12.16900 -17.80700 18.33500 1.000 27.97000 204 ALA A CA 1
ATOM 1247 C C . ALA A 1 90 ? 12.41700 -18.43100 16.96400 1.000 30.98000 204 ALA A C 1
ATOM 1248 O O . ALA A 1 90 ? 13.49500 -18.26700 16.38300 1.000 28.99000 204 ALA A O 1
ATOM 1255 N N . ALA A 1 91 ? 11.42400 -19.14800 16.44600 1.000 31.39000 205 ALA A N 1
ATOM 1256 C CA . ALA A 1 91 ? 11.56100 -19.80500 15.14900 1.000 31.48000 205 ALA A CA 1
ATOM 1257 C C . ALA A 1 91 ? 11.67200 -18.78900 14.01500 1.000 31.55000 205 ALA A C 1
ATOM 1258 O O . ALA A 1 91 ? 12.13100 -19.11000 12.91500 1.000 33.88000 205 ALA A O 1
ATOM 1265 N N . LEU A 1 92 ? 11.25300 -17.55700 14.28700 1.000 29.63000 206 LEU A N 1
ATOM 1266 C CA . LEU A 1 92 ? 11.34800 -16.49200 13.29500 1.000 29.39000 206 LEU A CA 1
ATOM 1267 C C . LEU A 1 92 ? 12.59300 -15.64900 13.55000 1.000 28.07000 206 LEU A C 1
ATOM 1268 O O . LEU A 1 92 ? 12.84800 -14.66800 12.84900 1.000 27.29000 206 LEU A O 1
ATOM 1284 N N . GLU A 1 93 ? 13.37000 -16.04700 14.55100 1.000 29.10000 207 GLU A N 1
ATOM 1285 C CA . GLU A 1 93 ? 14.53000 -15.27700 14.98400 1.000 31.95000 207 GLU A CA 1
ATOM 1286 C C . GLU A 1 93 ? 14.17900 -13.80100 15.16100 1.000 26.29000 207 GLU A C 1
ATOM 1287 O O . GLU A 1 93 ? 14.83500 -12.91300 14.61200 1.000 25.83000 207 GLU A O 1
ATOM 1299 N N . GLU A 1 94 ? 13.12200 -13.55500 15.92600 1.000 20.70000 208 GLU A N 1
ATOM 1300 C CA . GLU A 1 94 ? 12.72300 -12.20400 16.29500 1.000 27.12000 208 GLU A CA 1
ATOM 1301 C C . GLU A 1 94 ? 12.56200 -12.15400 17.80700 1.000 24.59000 208 GLU A C 1
ATOM 1302 O O . GLU A 1 94 ? 12.32400 -13.18300 18.43900 1.000 22.35000 208 GLU A O 1
ATOM 1314 N N . LYS A 1 95 ? 12.69300 -10.96500 18.38900 1.000 23.77000 209 LYS A N 1
ATOM 1315 C CA . LYS A 1 95 ? 12.70800 -10.84800 19.84200 1.000 25.46000 209 LYS A CA 1
ATOM 1316 C C . LYS A 1 95 ? 11.31200 -11.02900 20.44700 1.000 22.24000 209 LYS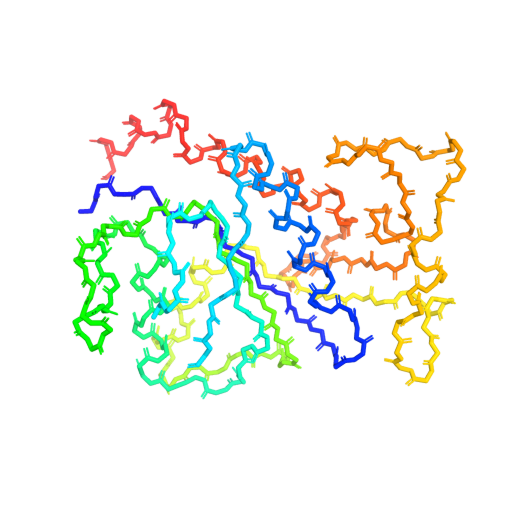 A C 1
ATOM 1317 O O . LYS A 1 95 ? 10.29300 -10.78200 19.79000 1.000 26.19000 209 LYS A O 1
ATOM 1336 N N . GLY A 1 96 ? 11.28400 -11.47800 21.69500 1.000 21.06000 210 GLY A N 1
ATOM 1337 C CA . GLY A 1 96 ? 10.04400 -11.62900 22.42800 1.000 21.16000 210 GLY A CA 1
ATOM 1338 C C . GLY A 1 96 ? 9.47500 -10.28500 22.83500 1.000 22.30000 210 GLY A C 1
ATOM 1339 O O . GLY A 1 96 ? 10.19400 -9.43200 23.36600 1.000 24.09000 210 GLY A O 1
ATOM 1343 N N . ILE A 1 97 ? 8.18900 -10.09000 22.56700 1.000 22.19000 211 ILE A N 1
ATOM 1344 C CA . ILE A 1 97 ? 7.49800 -8.85700 22.91500 1.000 20.89000 211 ILE A CA 1
ATOM 1345 C C . ILE A 1 97 ? 6.14900 -9.24100 23.50700 1.000 18.08000 211 ILE A C 1
ATOM 1346 O O . ILE A 1 97 ? 5.54000 -10.21900 23.08100 1.000 21.35000 211 ILE A O 1
ATOM 1362 N N . LEU A 1 98 ? 5.68200 -8.49100 24.49600 1.000 17.69000 212 LEU A N 1
ATOM 1363 C CA . LEU A 1 98 ? 4.37900 -8.79100 25.09300 1.000 16.22000 212 LEU A CA 1
ATOM 1364 C C . LEU A 1 98 ? 3.24000 -8.54200 24.10100 1.000 17.10000 212 LEU A C 1
ATOM 1365 O O . LEU A 1 98 ? 3.23500 -7.54200 23.38600 1.000 20.05000 212 LEU A O 1
ATOM 1381 N N . PHE A 1 99 ? 2.28600 -9.46700 24.06600 1.000 17.20000 213 PHE A N 1
ATOM 1382 C CA . PHE A 1 99 ? 1.04200 -9.30500 23.31300 1.000 18.23000 213 PHE A CA 1
ATOM 1383 C C . PHE A 1 99 ? 0.12500 -8.32700 24.05500 1.000 17.93000 213 PHE A C 1
ATOM 1384 O O . PHE A 1 99 ? -0.14000 -8.50100 25.24800 1.000 21.84000 213 PHE A O 1
ATOM 1401 N N . THR A 1 100 ? -0.36600 -7.30700 23.35800 1.000 16.05000 214 THR A N 1
ATOM 1402 C CA . THR A 1 100 ? -1.13400 -6.25700 24.01500 1.000 15.15000 214 THR A CA 1
ATOM 1403 C C . THR A 1 100 ? -2.40600 -5.85300 23.27800 1.000 14.10000 214 THR A C 1
ATOM 1404 O O . THR A 1 100 ? -3.03400 -4.85900 23.64200 1.000 15.66000 214 THR A O 1
ATOM 1415 N N . SER A 1 101 ? -2.78100 -6.60400 22.24600 1.000 11.85000 215 SER A N 1
ATOM 1416 C CA . SER A 1 101 ? -3.91900 -6.20300 21.41500 1.000 13.85000 215 SER A CA 1
ATOM 1417 C C . SER A 1 101 ? -5.21500 -6.20600 22.22200 1.000 11.73000 215 SER A C 1
ATOM 1418 O O . SER A 1 101 ? -5.56700 -7.20800 22.81900 1.000 12.91000 215 SER A O 1
ATOM 1426 N N . PRO A 1 102 ? -5.92100 -5.06500 22.24800 1.000 14.05000 216 PRO A N 1
ATOM 1427 C CA . PRO A 1 102 ? -7.13800 -5.00000 23.06000 1.000 11.95000 216 PRO A CA 1
ATOM 1428 C C . PRO A 1 102 ? -8.35900 -5.63500 22.39700 1.000 12.62000 216 PRO A C 1
ATOM 1429 O O . PRO A 1 102 ? -9.36800 -5.77800 23.06800 1.000 12.50000 216 PRO A O 1
ATOM 1440 N N . PHE A 1 103 ? -8.26600 -5.99900 21.12100 1.000 12.05000 217 PHE A N 1
ATOM 1441 C CA . PHE A 1 103 ? -9.37600 -6.64400 20.41800 1.000 12.73000 217 PHE A CA 1
ATOM 1442 C C . PHE A 1 103 ? -8.92900 -7.88400 19.66300 1.000 12.23000 217 PHE A C 1
ATOM 1443 O O . PHE A 1 103 ? -7.87900 -7.88100 19.01100 1.000 11.06000 217 PHE A O 1
ATOM 1460 N N . VAL A 1 104 ? -9.77000 -8.91700 19.70600 1.000 10.13000 218 VAL A N 1
ATOM 1461 C CA . VAL A 1 104 ? -9.59100 -10.10900 18.89100 1.000 12.16000 218 VAL A CA 1
ATOM 1462 C C . VAL A 1 104 ? -10.93500 -10.42000 18.22300 1.000 10.88000 218 VAL A C 1
ATOM 1463 O O . VAL A 1 104 ? -11.94700 -10.61900 18.90300 1.000 12.24000 218 VAL A O 1
ATOM 1476 N N . LEU A 1 105 ? -10.92600 -10.43900 16.89200 1.000 12.35000 219 LEU A N 1
ATOM 1477 C CA . LEU A 1 105 ? -12.11000 -10.74400 16.08900 1.000 11.96000 219 LEU A CA 1
ATOM 1478 C C . LEU A 1 105 ? -11.89000 -12.05700 15.38000 1.000 14.25000 219 LEU A C 1
ATOM 1479 O O . LEU A 1 105 ? -10.82400 -12.29600 14.82300 1.000 15.99000 219 LEU A O 1
ATOM 1495 N N . ALA A 1 106 ? -12.90300 -12.90900 15.37300 1.000 12.14000 220 ALA A N 1
ATOM 1496 C CA . ALA A 1 106 ? -12.78400 -14.18700 14.68500 1.000 12.62000 220 ALA A CA 1
ATOM 1497 C C . ALA A 1 106 ? -14.03300 -14.46600 13.87400 1.000 12.63000 220 ALA A C 1
ATOM 1498 O O . ALA A 1 106 ? -15.12200 -13.98900 14.19500 1.000 13.19000 220 ALA A O 1
ATOM 1505 N N . SER A 1 107 ? -13.88100 -15.27300 12.83100 1.000 11.47000 221 SER A N 1
ATOM 1506 C CA . SER A 1 107 ? -15.02100 -15.66600 12.02000 1.000 13.34000 221 SER A CA 1
ATOM 1507 C C . SER A 1 107 ? -14.92700 -17.15800 11.78600 1.000 12.43000 221 SER A C 1
ATOM 1508 O O . SER A 1 107 ? -13.83900 -17.72900 11.81100 1.000 13.03000 221 SER A O 1
ATOM 1516 N N . THR A 1 108 ? -16.06800 -17.79400 11.56700 1.000 11.19000 222 THR A N 1
ATOM 1517 C CA . THR A 1 108 ? -16.08200 -19.22700 11.34100 1.000 13.51000 222 THR A CA 1
ATOM 1518 C C . THR A 1 108 ? -17.29600 -19.58000 10.48900 1.000 13.52000 222 THR A C 1
ATOM 1519 O O . THR A 1 108 ? -18.30700 -18.89200 10.52600 1.000 11.87000 222 THR A O 1
ATOM 1530 N N . ASN A 1 109 ? -17.17800 -20.64600 9.70400 1.000 15.89000 223 ASN A N 1
ATOM 1531 C CA . ASN A 1 109 ? -18.31000 -21.21100 8.97300 1.000 12.95000 223 ASN A CA 1
ATOM 1532 C C . ASN A 1 109 ? -19.05300 -22.23600 9.81300 1.000 15.13000 223 ASN A C 1
ATOM 1533 O O . ASN A 1 109 ? -20.09800 -22.74200 9.39700 1.000 18.89000 223 ASN A O 1
ATOM 1544 N N . ALA A 1 110 ? -18.51300 -22.55900 10.98600 1.000 14.97000 224 ALA A N 1
ATOM 1545 C CA . ALA A 1 110 ? -19.13700 -23.55900 11.85500 1.000 14.99000 224 ALA A CA 1
ATOM 1546 C C . ALA A 1 110 ? -20.33700 -22.98800 12.60300 1.000 18.38000 224 ALA A C 1
ATOM 1547 O O . ALA A 1 110 ? -20.27600 -21.87700 13.14500 1.000 16.82000 224 ALA A O 1
ATOM 1554 N N . GLY A 1 111 ? -21.42300 -23.75700 12.64500 1.000 17.66000 225 GLY A N 1
ATOM 1555 C CA . GLY A 1 111 ? -22.55000 -23.40600 13.48300 1.000 17.65000 225 GLY A CA 1
ATOM 1556 C C . GLY A 1 111 ? -22.10300 -23.28700 14.92700 1.000 14.23000 225 GLY A C 1
ATOM 1557 O O . GLY A 1 111 ? -22.41100 -22.30700 15.61100 1.000 15.41000 225 GLY A O 1
ATOM 1561 N N . SER A 1 112 ? -21.37700 -24.29500 15.39400 1.000 13.74000 226 SER A N 1
ATOM 1562 C CA . SER A 1 112 ? -20.82000 -24.29900 16.73500 1.000 15.38000 226 SER A CA 1
ATOM 1563 C C . SER A 1 112 ? -19.38600 -24.78800 16.66500 1.000 12.77000 226 SER A C 1
ATOM 1564 O O . SER A 1 112 ? -19.10100 -25.76000 15.96600 1.000 15.54000 226 SER A O 1
ATOM 1572 N N . ILE A 1 113 ? -18.49300 -24.10900 17.38100 1.000 14.84000 227 ILE A N 1
ATOM 1573 C CA . ILE A 1 113 ? -17.13200 -24.59700 17.58100 1.000 14.31000 227 ILE A CA 1
ATOM 1574 C C . ILE A 1 113 ? -17.17100 -25.72700 18.60100 1.000 18.00000 227 ILE A C 1
ATOM 1575 O O . ILE A 1 113 ? -17.82300 -25.59200 19.62700 1.000 22.08000 227 ILE A O 1
ATOM 1591 N N . ASN A 1 114 ? -16.46800 -26.82300 18.33900 1.000 15.05000 228 ASN A N 1
ATOM 1592 C CA . ASN A 1 114 ? -16.37400 -27.89800 19.31800 1.000 16.86000 228 ASN A CA 1
ATOM 1593 C C . ASN A 1 114 ? -14.91300 -28.12800 19.72200 1.000 13.20000 228 ASN A C 1
ATOM 1594 O O . ASN A 1 114 ? -14.10500 -28.59800 18.91600 1.000 15.50000 228 ASN A O 1
ATOM 1605 N N . ALA A 1 115 ? -14.57400 -27.78300 20.96200 1.000 14.46000 229 ALA A N 1
ATOM 1606 C CA . ALA A 1 115 ? -13.20200 -27.97400 21.43000 1.000 13.91000 229 ALA A CA 1
ATOM 1607 C C . ALA A 1 115 ? -13.02500 -29.41100 21.89400 1.000 14.12000 229 ALA A C 1
ATOM 1608 O O . ALA A 1 115 ? -14.00600 -30.12800 22.08600 1.000 15.08000 229 ALA A O 1
ATOM 1615 N N . PRO A 1 116 ? -11.76600 -29.84500 22.08800 1.000 17.36000 230 PRO A N 1
ATOM 1616 C CA . PRO A 1 116 ? -11.53500 -31.25900 22.43000 1.000 18.72000 230 PRO A CA 1
ATOM 1617 C C . PRO A 1 116 ? -12.30000 -31.74300 23.67600 1.000 16.98000 230 PRO A C 1
ATOM 1618 O O . PRO A 1 116 ? -12.90200 -32.82700 23.65000 1.000 17.72000 230 PRO A O 1
ATOM 1629 N N . THR A 1 117 ? -12.27700 -30.95600 24.74500 1.000 13.34000 231 THR A N 1
ATOM 1630 C CA . THR A 1 117 ? -13.00100 -31.28600 25.96800 1.000 13.87000 231 THR A CA 1
ATOM 1631 C C . THR A 1 117 ? -14.06800 -30.23600 26.23900 1.000 12.17000 231 THR A C 1
ATOM 1632 O O . THR A 1 117 ? -13.99800 -29.11100 25.73000 1.000 13.71000 231 THR A O 1
ATOM 1643 N N . VAL A 1 118 ? -15.04600 -30.59300 27.05900 1.000 14.55000 232 VAL A N 1
ATOM 1644 C CA . VAL A 1 118 ? -16.10700 -29.66000 27.36700 1.000 11.95000 232 VAL A CA 1
ATOM 1645 C C . VAL A 1 118 ? -15.55400 -28.52100 28.22300 1.000 14.00000 232 VAL A C 1
ATOM 1646 O O . VAL A 1 118 ? -16.01300 -27.38200 28.11500 1.000 12.85000 232 VAL A O 1
ATOM 1659 N N . SER A 1 119 ? -14.55400 -28.80800 29.05900 1.000 13.94000 233 SER A N 1
ATOM 1660 C CA . SER A 1 119 ? -13.86100 -27.74100 29.79000 1.000 12.91000 233 SER A CA 1
ATOM 1661 C C . SER A 1 119 ? -13.25900 -26.72800 28.80700 1.000 15.08000 233 SER A C 1
ATOM 1662 O O . SER A 1 119 ? -13.39000 -25.50600 28.99300 1.000 14.46000 233 SER A O 1
ATOM 1670 N N . ASP A 1 120 ? -12.59300 -27.23800 27.77300 1.000 13.81000 234 ASP A N 1
ATOM 1671 C CA . ASP A 1 120 ? -12.08100 -26.38200 26.70200 1.000 14.57000 234 ASP A CA 1
ATOM 1672 C C . ASP A 1 120 ? -13.20600 -25.56400 26.09100 1.000 13.33000 234 ASP A C 1
ATOM 1673 O O . ASP A 1 120 ? -13.03000 -24.38900 25.81600 1.000 13.21000 234 ASP A O 1
ATOM 1682 N N . SER A 1 121 ? -14.35600 -26.19100 25.84500 1.000 12.48000 235 SER A N 1
ATOM 1683 C CA . SER A 1 121 ? -15.47500 -25.45400 25.27800 1.000 13.38000 235 SER A CA 1
ATOM 1684 C C . SER A 1 121 ? -15.96000 -24.32600 26.19400 1.000 13.52000 235 SER A C 1
ATOM 1685 O O . SER A 1 121 ? -16.26200 -23.22900 25.70500 1.000 14.17000 235 SER A O 1
ATOM 1693 N N . ARG A 1 122 ? -16.02100 -24.57700 27.50600 1.000 12.67000 236 ARG A N 1
ATOM 1694 C CA . ARG A 1 122 ? -16.35100 -23.52600 28.47000 1.000 14.54000 236 ARG A CA 1
ATOM 1695 C C . ARG A 1 122 ? -15.33700 -22.39800 28.42500 1.000 15.25000 236 ARG A C 1
ATOM 1696 O O . ARG A 1 122 ? -15.71900 -21.24000 28.51300 1.000 14.64000 236 ARG A O 1
ATOM 1717 N N . ALA A 1 123 ? -14.05300 -22.73600 28.30100 1.000 15.19000 237 ALA A N 1
ATOM 1718 C CA . ALA A 1 123 ? -12.99700 -21.71600 28.26800 1.000 14.48000 237 ALA A CA 1
ATOM 1719 C C . ALA A 1 123 ? -13.13700 -20.81100 27.04000 1.000 14.90000 237 ALA A C 1
ATOM 1720 O O . ALA A 1 123 ? -12.90600 -19.60200 27.12500 1.000 14.17000 237 ALA A O 1
ATOM 1727 N N . LEU A 1 124 ? -13.51700 -21.38500 25.90500 1.000 13.96000 238 LEU A N 1
ATOM 1728 C CA . LEU A 1 124 ? -13.72200 -20.58700 24.70100 1.000 14.64000 238 LEU A CA 1
ATOM 1729 C C . LEU A 1 124 ? -14.95700 -19.70800 24.85000 1.000 15.40000 238 LEU A C 1
ATOM 1730 O O . LEU A 1 124 ? -14.92000 -18.52200 24.51600 1.000 16.07000 238 LEU A O 1
ATOM 1746 N N . ALA A 1 125 ? -16.04900 -20.28700 25.34300 1.000 14.63000 239 ALA A N 1
ATOM 1747 C CA . ALA A 1 125 ? -17.29500 -19.53600 25.51300 1.000 15.55000 239 ALA A CA 1
ATOM 1748 C C . ALA A 1 125 ? -17.08400 -18.29800 26.40200 1.000 15.58000 239 ALA A C 1
ATOM 1749 O O . ALA A 1 125 ? -17.59400 -17.21100 26.10900 1.000 18.10000 239 ALA A O 1
ATOM 1756 N N . ARG A 1 126 ? -16.32700 -18.47500 27.47600 1.000 14.69000 240 ARG A N 1
ATOM 1757 C CA . ARG A 1 126 ? -15.98500 -17.41100 28.41600 1.000 16.83000 240 ARG A CA 1
ATOM 1758 C C . ARG A 1 126 ? -15.28900 -16.23500 27.71800 1.000 15.26000 240 ARG A C 1
ATOM 1759 O O . ARG A 1 126 ? -15.46200 -15.07300 28.10200 1.000 19.40000 240 ARG A O 1
ATOM 1780 N N . ARG A 1 127 ? -14.51400 -16.54800 26.68200 1.000 12.98000 241 ARG A N 1
ATOM 1781 C CA . ARG A 1 127 ? -13.68600 -15.56500 25.98100 1.000 13.51000 241 ARG A CA 1
ATOM 1782 C C . ARG A 1 127 ? -14.35500 -14.90600 24.77500 1.000 14.35000 241 ARG A C 1
ATOM 1783 O O . ARG A 1 127 ? -14.00100 -13.78300 24.42900 1.000 17.11000 241 ARG A O 1
ATOM 1804 N N . PHE A 1 128 ? -15.31600 -15.57000 24.14000 1.000 15.07000 242 PHE A N 1
ATOM 1805 C CA . PHE A 1 128 ? -16.04200 -14.94100 23.03100 1.000 14.77000 242 PHE A CA 1
ATOM 1806 C C . PHE A 1 128 ? -17.19100 -14.09300 23.59000 1.000 15.47000 242 PHE A C 1
ATOM 1807 O O . PHE A 1 128 ? -18.35300 -14.52000 23.60800 1.000 17.27000 242 PHE A O 1
ATOM 1824 N N . HIS A 1 129 ? -16.84900 -12.89600 24.06100 1.000 15.55000 243 HIS A N 1
ATOM 1825 C CA . HIS A 1 129 ? -17.81700 -12.01000 24.71800 1.000 14.07000 243 HIS A CA 1
ATOM 1826 C C . HIS A 1 129 ? -18.99600 -11.69500 23.80500 1.000 14.66000 243 HIS A C 1
ATOM 1827 O O . HIS A 1 129 ? -20.15300 -11.71800 24.23000 1.000 17.78000 243 HIS A O 1
ATOM 1841 N N . PHE A 1 130 ? -18.68700 -11.37400 22.55400 1.000 10.88000 244 PHE A N 1
ATOM 1842 C CA . PHE A 1 130 ? -19.71800 -11.19600 21.54800 1.000 12.46000 244 PHE A CA 1
ATOM 1843 C C . PHE A 1 130 ? -19.71200 -12.44000 20.67300 1.000 13.55000 244 PHE A C 1
ATOM 1844 O O . PHE A 1 130 ? -18.69700 -12.77200 20.08500 1.000 14.66000 244 PHE A O 1
ATOM 1861 N N . ASP A 1 131 ? -20.84300 -13.13000 20.60500 1.000 13.88000 245 ASP A N 1
ATOM 1862 C CA . ASP A 1 131 ? -20.93800 -14.35900 19.82200 1.000 12.21000 245 ASP A CA 1
ATOM 1863 C C . ASP A 1 131 ? -22.17800 -14.22100 18.95500 1.000 12.87000 245 ASP A C 1
ATOM 1864 O O . ASP A 1 131 ? -23.30400 -14.29800 19.45500 1.000 11.81000 245 ASP A O 1
ATOM 1873 N N . MET A 1 132 ? -21.95900 -13.92100 17.66900 1.000 30.00000 246 MET A N 1
ATOM 1874 C CA . MET A 1 132 ? -23.03900 -13.52500 16.74000 1.000 30.00000 246 MET A CA 1
ATOM 1875 C C . MET A 1 132 ? -23.08800 -14.36100 15.46400 1.000 30.00000 246 MET A C 1
ATOM 1876 O O . MET A 1 132 ? -22.06500 -14.80700 15.00000 1.000 30.00000 246 MET A O 1
ATOM 1881 N N . ASN A 1 133 ? -24.29600 -14.52000 14.93400 1.000 13.98000 247 ASN A N 1
ATOM 1882 C CA . ASN A 1 133 ? -24.50600 -15.03200 13.58900 1.000 14.22000 247 ASN A CA 1
ATOM 1883 C C . ASN A 1 133 ? -24.56700 -13.87900 12.60300 1.000 14.16000 247 ASN A C 1
ATOM 1884 O O . ASN A 1 133 ? -25.17400 -12.84700 12.89600 1.000 15.42000 247 ASN A O 1
ATOM 1895 N N . ILE A 1 134 ? -23.95900 -14.05800 11.43100 1.000 15.07000 248 ILE A N 1
ATOM 1896 C CA . ILE A 1 134 ? -24.13900 -13.11900 10.33900 1.000 17.02000 248 ILE A CA 1
ATOM 1897 C C . ILE A 1 134 ? -25.31600 -13.55900 9.49300 1.000 22.16000 248 ILE A C 1
ATOM 1898 O O . ILE A 1 134 ? -25.50500 -14.75800 9.22800 1.000 22.95000 248 ILE A O 1
ATOM 1914 N N . GLU A 1 135 ? -26.10800 -12.59500 9.05400 1.000 18.23000 249 GLU A N 1
ATOM 1915 C CA . GLU A 1 135 ? -27.13300 -12.88200 8.05700 1.000 18.50000 249 GLU A CA 1
ATOM 1916 C C . GLU A 1 135 ? -26.97000 -11.88200 6.92200 1.000 16.79000 249 GLU A C 1
ATOM 1917 O O . GLU A 1 135 ? -26.89500 -10.67300 7.16200 1.000 16.28000 249 GLU A O 1
ATOM 1929 N N . VAL A 1 136 ? -26.87200 -12.39100 5.69700 1.000 16.51000 250 VAL A N 1
ATOM 1930 C CA . VAL A 1 136 ? -26.84800 -11.54200 4.51100 1.000 13.60000 250 VAL A CA 1
ATOM 1931 C C . VAL A 1 136 ? -28.28600 -11.39700 4.06000 1.000 16.36000 250 VAL A C 1
ATOM 1932 O O . VAL A 1 136 ? -29.00300 -12.39500 3.95700 1.000 18.15000 250 VAL A O 1
ATOM 1945 N N . ILE A 1 137 ? -28.70600 -10.16600 3.79300 1.000 14.19000 251 ILE A N 1
ATOM 1946 C CA . ILE A 1 137 ? -30.06700 -9.88600 3.32700 1.000 15.33000 251 ILE A CA 1
ATOM 1947 C C . ILE A 1 137 ? -30.22300 -10.33300 1.86900 1.000 16.12000 251 ILE A C 1
ATOM 1948 O O . ILE A 1 137 ? -29.35100 -10.07100 1.04900 1.000 14.80000 251 ILE A O 1
ATOM 1964 N N . SER A 1 138 ? -31.33800 -10.99000 1.54500 1.000 17.59000 252 SER A N 1
ATOM 1965 C CA . SER A 1 138 ? -31.45900 -11.68500 0.25400 1.000 20.14000 252 SER A CA 1
ATOM 1966 C C . SER A 1 138 ? -31.20100 -10.80600 -0.97800 1.000 17.87000 252 SER A C 1
ATOM 1967 O O . SER A 1 138 ? -30.59600 -11.26200 -1.94800 1.000 19.70000 252 SER A O 1
ATOM 1975 N N . MET A 1 139 ? -31.65800 -9.55800 -0.95600 1.000 19.00000 253 MET A N 1
ATOM 1976 C CA . MET A 1 139 ? -31.42300 -8.63600 -2.06300 1.000 22.75000 253 MET A CA 1
ATOM 1977 C C . MET A 1 139 ? -29.95000 -8.50400 -2.42000 1.000 19.76000 253 MET A C 1
ATOM 1978 O O . MET A 1 139 ? -29.61000 -8.23800 -3.57600 1.000 21.61000 253 MET A O 1
ATOM 1992 N N . TYR A 1 140 ? -29.08000 -8.65700 -1.41500 1.000 15.45000 254 TYR A N 1
ATOM 1993 C CA . TYR A 1 140 ? -27.65800 -8.40900 -1.57500 1.000 16.27000 254 TYR A CA 1
ATOM 1994 C C . TYR A 1 140 ? -26.86400 -9.70000 -1.71300 1.000 16.24000 254 TYR A C 1
ATOM 1995 O O . TYR A 1 140 ? -25.64700 -9.70200 -1.55900 1.000 18.30000 254 TYR A O 1
ATOM 2013 N N . SER A 1 141 ? -27.56300 -10.79000 -1.99800 1.000 18.45000 255 SER A N 1
ATOM 2014 C CA . SER A 1 141 ? -26.92800 -12.08500 -2.14900 1.000 19.11000 255 SER A CA 1
ATOM 2015 C C . SER A 1 141 ? -27.43900 -12.77200 -3.39700 1.000 19.24000 255 SER A C 1
ATOM 2016 O O . SER A 1 141 ? -28.64600 -12.86500 -3.60800 1.000 17.47000 255 SER A O 1
ATOM 2024 N N . GLN A 1 142 ? -26.50900 -13.23100 -4.22600 1.000 17.44000 256 GLN A N 1
ATOM 2025 C CA . GLN A 1 142 ? -26.85300 -14.08500 -5.36200 1.000 14.46000 256 GLN A CA 1
ATOM 2026 C C . GLN A 1 142 ? -25.98500 -15.32800 -5.34600 1.000 19.99000 256 GLN A C 1
ATOM 2027 O O . GLN A 1 142 ? -24.75500 -15.24500 -5.20500 1.000 16.66000 256 GLN A O 1
ATOM 2041 N N . ASN A 1 143 ? -26.63800 -16.47100 -5.50300 1.000 18.80000 257 ASN A N 1
ATOM 2042 C CA . ASN A 1 143 ? -25.94400 -17.74200 -5.60400 1.000 21.89000 257 ASN A CA 1
ATOM 2043 C C . ASN A 1 143 ? -25.21600 -18.03500 -4.29700 1.000 22.79000 257 ASN A C 1
ATOM 2044 O O . ASN A 1 143 ? -24.18300 -18.70300 -4.28500 1.000 26.49000 257 ASN A O 1
ATOM 2055 N N . GLY A 1 144 ? -25.76800 -17.52300 -3.20000 1.000 20.62000 258 GLY A N 1
ATOM 2056 C CA . GLY A 1 144 ? -25.16200 -17.70000 -1.88500 1.000 23.48000 258 GLY A CA 1
ATOM 2057 C C . GLY A 1 144 ? -23.93700 -16.83800 -1.63100 1.000 22.46000 258 GLY A C 1
ATOM 2058 O O . GLY A 1 144 ? -23.26600 -16.98100 -0.60600 1.000 29.06000 258 GLY A O 1
ATOM 2062 N N . LYS A 1 145 ? -23.63500 -15.93400 -2.55400 1.000 20.30000 259 LYS A N 1
ATOM 2063 C CA . LYS A 1 145 ? -22.47400 -15.06100 -2.41500 1.000 18.90000 259 LYS A CA 1
ATOM 2064 C C . LYS A 1 145 ? -22.91500 -13.60700 -2.25300 1.000 21.41000 259 LYS A C 1
ATOM 2065 O O . LYS A 1 145 ? -23.70200 -13.10500 -3.05100 1.000 21.14000 259 LYS A O 1
ATOM 2084 N N . ILE A 1 146 ? -22.41500 -12.93100 -1.22000 1.000 22.20000 260 ILE A N 1
ATOM 2085 C CA . ILE A 1 146 ? -22.73600 -11.52200 -1.03200 1.000 17.91000 260 ILE A CA 1
ATOM 2086 C C . ILE A 1 146 ? -22.25600 -10.74300 -2.24200 1.000 16.97000 260 ILE A C 1
ATOM 2087 O O . ILE A 1 146 ? -21.17600 -10.99800 -2.77400 1.000 18.45000 260 ILE A O 1
ATOM 2103 N N . ASN A 1 147 ? -23.08400 -9.80400 -2.67700 1.000 17.65000 261 ASN A N 1
ATOM 2104 C CA . ASN A 1 147 ? -22.78300 -8.94200 -3.80600 1.000 20.37000 261 ASN A CA 1
ATOM 2105 C C . ASN A 1 147 ? -22.03200 -7.71500 -3.32200 1.000 17.95000 261 ASN A C 1
ATOM 2106 O O . ASN A 1 147 ? -22.63700 -6.81000 -2.75900 1.000 17.39000 261 ASN A O 1
ATOM 2117 N N . MET A 1 148 ? -20.72100 -7.66900 -3.53500 1.000 19.25000 262 MET A N 1
ATOM 2118 C CA . MET A 1 148 ? -19.93500 -6.55600 -3.01300 1.000 18.12000 262 MET A CA 1
ATOM 2119 C C . MET A 1 148 ? -20.17000 -5.23300 -3.75600 1.000 21.31000 262 MET A C 1
ATOM 2120 O O . MET A 1 148 ? -20.29400 -4.19000 -3.12400 1.000 21.46000 262 MET A O 1
ATOM 2134 N N . PRO A 1 149 ? -20.22800 -5.25400 -5.09600 1.000 19.34000 263 PRO A N 1
ATOM 2135 C CA . PRO A 1 149 ? -20.57100 -3.98600 -5.74800 1.000 23.37000 263 PRO A CA 1
ATOM 2136 C C . PRO A 1 149 ? -21.85400 -3.35500 -5.19900 1.000 21.46000 263 PRO A C 1
ATOM 2137 O O . PRO A 1 149 ? -21.87700 -2.14600 -4.96000 1.000 24.77000 263 PRO A O 1
ATOM 2148 N N . MET A 1 150 ? -22.89600 -4.15500 -4.98100 1.000 17.61000 264 MET A 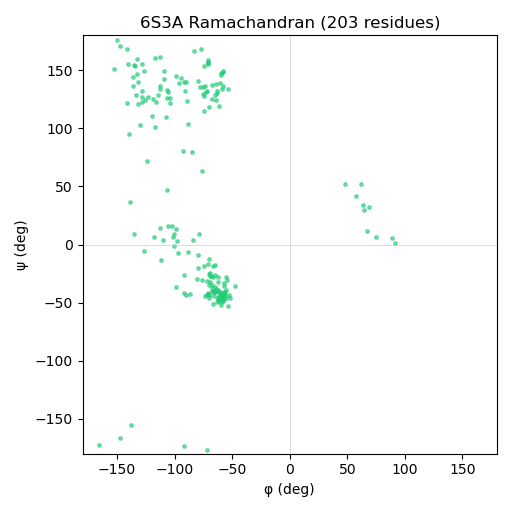N 1
ATOM 2149 C CA . MET A 1 150 ? -24.14000 -3.64200 -4.41700 1.000 22.19000 264 MET A CA 1
ATOM 2150 C C . MET A 1 150 ? -23.96500 -3.18100 -2.98300 1.000 18.79000 264 MET A C 1
ATOM 2151 O O . MET A 1 150 ? -24.54100 -2.17700 -2.55300 1.000 21.72000 264 MET A O 1
ATOM 2165 N N . SER A 1 151 ? -23.18900 -3.94600 -2.23500 1.000 19.23000 265 SER A N 1
ATOM 2166 C CA . SER A 1 151 ? -23.13100 -3.75200 -0.79600 1.000 16.53000 265 SER A CA 1
ATOM 2167 C C . SER A 1 151 ? -22.22300 -2.59300 -0.38900 1.000 19.05000 265 SER A C 1
ATOM 2168 O O . SER A 1 151 ? -22.36700 -2.05500 0.717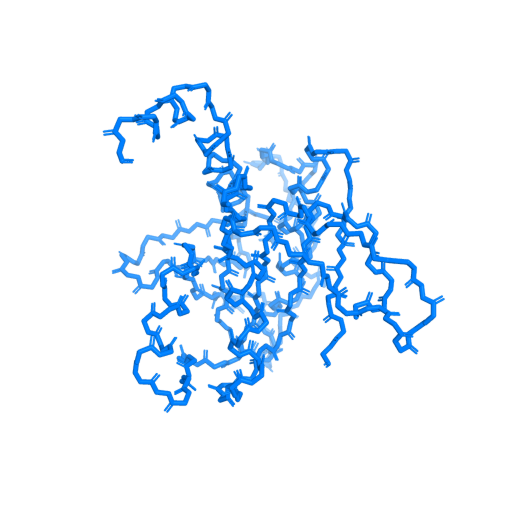00 1.000 17.07000 265 SER A O 1
ATOM 2176 N N . VAL A 1 152 ? -21.30700 -2.19500 -1.27600 1.000 16.44000 266 VAL A N 1
ATOM 2177 C CA . VAL A 1 152 ? -20.38000 -1.10400 -0.97800 1.000 18.35000 266 VAL A CA 1
ATOM 2178 C C . VAL A 1 152 ? -20.86600 0.22000 -1.55100 1.000 18.50000 266 VAL A C 1
ATOM 2179 O O . VAL A 1 152 ? -20.28000 1.26400 -1.28100 1.000 23.09000 266 VAL A O 1
ATOM 2192 N N . LYS A 1 153 ? -21.93900 0.18200 -2.33600 1.000 19.75000 267 LYS A N 1
ATOM 2193 C CA . LYS A 1 153 ? -22.46700 1.40600 -2.92000 1.000 20.70000 267 LYS A CA 1
ATOM 2194 C C . LYS A 1 153 ? -22.93500 2.35200 -1.81900 1.000 23.35000 267 LYS A C 1
ATOM 2195 O O . LYS A 1 153 ? -23.67400 1.95800 -0.91500 1.000 23.18000 267 LYS A O 1
ATOM 2214 N N . THR A 1 154 ? -22.49900 3.60200 -1.90000 1.000 24.21000 268 THR A N 1
ATOM 2215 C CA . THR A 1 154 ? -22.82400 4.59300 -0.88500 1.000 22.30000 268 THR A CA 1
ATOM 2216 C C . THR A 1 154 ? -24.32900 4.80000 -0.70900 1.000 24.17000 268 THR A C 1
ATOM 2217 O O . THR A 1 154 ? -25.06900 4.93100 -1.68500 1.000 22.34000 268 THR A O 1
ATOM 2228 N N . CYS A 1 155 ? -24.77000 4.81900 0.54900 1.000 21.42000 269 CYS A N 1
ATOM 2229 C CA . CYS A 1 155 ? -26.15800 5.10900 0.87800 1.000 24.79000 269 CYS A CA 1
ATOM 2230 C C . CYS A 1 155 ? -26.48300 6.57900 0.64000 1.000 21.44000 269 CYS A C 1
ATOM 2231 O O . CYS A 1 155 ? -25.59100 7.42300 0.63700 1.000 26.50000 269 CYS A O 1
ATOM 2238 N N . ASP A 1 156 ? -27.76200 6.88500 0.44500 1.000 24.08000 270 ASP A N 1
ATOM 2239 C CA . ASP A 1 156 ? -28.18700 8.27400 0.38200 1.000 29.57000 270 ASP A CA 1
ATOM 2240 C C . ASP A 1 156 ? -28.12100 8.88600 1.78200 1.000 31.72000 270 ASP A C 1
ATOM 2241 O O . ASP A 1 156 ? -27.69600 8.23400 2.74700 1.000 30.76000 270 ASP A O 1
ATOM 2250 N N . ASP A 1 157 ? -28.55200 10.13500 1.89900 1.000 31.86000 271 ASP A N 1
ATOM 2251 C CA . ASP A 1 157 ? -28.34700 10.88100 3.13500 1.000 33.00000 271 ASP A CA 1
ATOM 2252 C C . ASP A 1 157 ? -29.33300 10.53300 4.25300 1.000 29.15000 271 ASP A C 1
ATOM 2253 O O . ASP A 1 157 ? -29.35400 11.20100 5.28400 1.000 31.85000 271 ASP A O 1
ATOM 2262 N N . GLU A 1 158 ? -30.13500 9.48900 4.06500 1.000 29.22000 272 GLU A N 1
ATOM 2263 C CA . GLU A 1 158 ? -30.94900 8.96900 5.16100 1.000 30.82000 272 GLU A CA 1
ATOM 2264 C C . GLU A 1 158 ? -30.03500 8.27400 6.17400 1.000 28.18000 272 GLU A C 1
ATOM 2265 O O . GLU A 1 158 ? -30.43000 8.02200 7.31500 1.000 28.29000 272 GLU A O 1
ATOM 2277 N N . CYS A 1 159 ? -28.81200 7.96600 5.73800 1.000 22.45000 273 CYS A N 1
ATOM 2278 C CA . CYS A 1 159 ? -27.80900 7.31400 6.57500 1.000 22.15000 273 CYS A CA 1
ATOM 2279 C C . CYS A 1 159 ? -26.71200 8.28800 6.99700 1.000 21.23000 273 CYS A C 1
ATOM 2280 O O . CYS A 1 159 ? -26.17700 9.02800 6.17200 1.000 27.61000 273 CYS A O 1
ATOM 2287 N N . CYS A 1 160 ? -26.38000 8.27600 8.28300 1.000 19.99000 274 CYS A N 1
ATOM 2288 C CA . CYS A 1 160 ? -25.22700 9.00800 8.79200 1.000 22.12000 274 CYS A CA 1
ATOM 2289 C C . CYS A 1 160 ? -24.53900 8.13500 9.83800 1.000 21.62000 274 CYS A C 1
ATOM 2290 O O . CYS A 1 160 ? -24.93000 8.12400 11.00800 1.000 21.37000 274 CYS A O 1
ATOM 2298 N N . PRO A 1 161 ? -23.50800 7.38600 9.41800 1.000 22.69000 275 PRO A N 1
ATOM 2299 C CA . PRO A 1 161 ? -22.95700 6.37000 10.32500 1.000 17.98000 275 PRO A CA 1
ATOM 2300 C C . PRO A 1 161 ? -22.18800 6.96500 11.49400 1.000 19.87000 275 PRO A C 1
ATOM 2301 O O . PRO A 1 161 ? -21.74800 8.12200 11.41600 1.000 20.30000 275 PRO A O 1
ATOM 2312 N N . VAL A 1 162 ? -22.04100 6.18500 12.56400 1.000 19.40000 276 VAL A N 1
ATOM 2313 C CA . VAL A 1 162 ? -21.34200 6.61200 13.77800 1.000 18.82000 276 VAL A CA 1
ATOM 2314 C C . VAL A 1 162 ? -19.83800 6.36500 13.68900 1.000 17.36000 276 VAL A C 1
ATOM 2315 O O . VAL A 1 162 ? -19.04100 7.21300 14.09000 1.000 22.34000 276 VAL A O 1
ATOM 2328 N N . ASN A 1 163 ? -19.44700 5.20200 13.17500 1.000 15.82000 277 ASN A N 1
ATOM 2329 C CA . ASN A 1 163 ? -18.05400 4.77300 13.26200 1.000 16.82000 277 ASN A CA 1
ATOM 2330 C C . ASN A 1 163 ? -17.34000 4.71400 11.90800 1.000 15.47000 277 ASN A C 1
ATOM 2331 O O . ASN A 1 163 ? -16.25600 4.12500 11.80500 1.000 16.46000 277 ASN A O 1
ATOM 2342 N N . PHE A 1 164 ? -17.94700 5.32400 10.88800 1.000 13.68000 278 PHE A N 1
ATOM 2343 C CA . PHE A 1 164 ? -17.40100 5.34900 9.52900 1.000 14.99000 278 PHE A CA 1
ATOM 2344 C C . PHE A 1 164 ? -17.63900 6.73100 8.93600 1.000 22.48000 278 PHE A C 1
ATOM 2345 O O . PHE A 1 164 ? -18.55600 7.44300 9.36100 1.000 18.96000 278 PHE A O 1
ATOM 2362 N N . LYS A 1 165 ? -16.80900 7.11300 7.97000 1.000 21.47000 279 LYS A N 1
ATOM 2363 C CA . LYS A 1 165 ? -16.91600 8.42800 7.33400 1.000 24.07000 279 LYS A CA 1
ATOM 2364 C C . LYS A 1 165 ? -18.06900 8.48600 6.34600 1.000 22.28000 279 LYS A C 1
ATOM 2365 O O . LYS A 1 165 ? -18.64800 9.54700 6.11200 1.000 28.37000 279 LYS A O 1
ATOM 2384 N N . LYS A 1 166 ? -18.38500 7.35400 5.73300 1.000 22.35000 280 LYS A N 1
ATOM 2385 C CA . LYS A 1 166 ? -19.58300 7.28500 4.91800 1.000 21.51000 280 LYS A CA 1
ATOM 2386 C C . LYS A 1 166 ? -20.25900 5.94500 5.10900 1.000 19.30000 280 LYS A C 1
ATOM 2387 O O . LYS A 1 166 ? -19.69300 5.01800 5.70100 1.000 19.03000 280 LYS A O 1
ATOM 2406 N N . CYS A 1 167 ? -21.47600 5.85700 4.60500 1.000 18.19000 281 CYS A N 1
ATOM 2407 C CA . CYS A 1 167 ? -22.29100 4.68400 4.82300 1.000 17.25000 281 CYS A CA 1
ATOM 2408 C C . CYS A 1 167 ? -22.45200 3.87100 3.54800 1.000 22.61000 281 CYS A C 1
ATOM 2409 O O . CYS A 1 167 ? -22.43300 4.41500 2.44100 1.000 22.40000 281 CYS A O 1
ATOM 2416 N N . CYS A 1 168 ? -22.59400 2.56300 3.72200 1.000 16.62000 282 CYS A N 1
ATOM 2417 C CA . CYS A 1 168 ? -23.03800 1.69000 2.65000 1.000 15.95000 282 CYS A CA 1
ATOM 2418 C C . CYS A 1 168 ? -23.84600 0.57000 3.28300 1.000 17.02000 282 CYS A C 1
ATOM 2419 O O . CYS A 1 168 ? -23.89400 0.45200 4.51500 1.000 14.61000 282 CYS A O 1
ATOM 2427 N N . PRO A 1 169 ? -24.50900 -0.24700 2.46000 1.000 12.93000 283 PRO A N 1
ATOM 2428 C CA . PRO A 1 169 ? -25.32500 -1.32700 3.02500 1.000 13.80000 283 PRO A CA 1
ATOM 2429 C C . PRO A 1 169 ? -24.58200 -2.28600 3.97500 1.000 14.13000 283 PRO A C 1
ATOM 2430 O O . PRO A 1 169 ? -25.23300 -2.85100 4.87200 1.000 13.06000 283 PRO A O 1
ATOM 2441 N N . LEU A 1 170 ? -23.27000 -2.46500 3.80200 1.000 12.78000 284 LEU A N 1
ATOM 2442 C CA . LEU A 1 170 ? -22.47300 -3.23400 4.77100 1.000 12.51000 284 LEU A CA 1
ATOM 2443 C C . LEU A 1 170 ? -22.44200 -2.63600 6.16700 1.000 13.43000 284 LEU A C 1
ATOM 2444 O O . LEU A 1 170 ? -22.24300 -3.35700 7.14300 1.000 14.93000 284 LEU A O 1
ATOM 2460 N N . VAL A 1 171 ? -22.60100 -1.31900 6.25200 1.000 12.69000 285 VAL A N 1
ATOM 2461 C CA . VAL A 1 171 ? -22.39800 -0.61500 7.51600 1.000 12.67000 285 VAL A CA 1
ATOM 2462 C C . VAL A 1 171 ? -23.68700 -0.51300 8.33400 1.000 12.68000 285 VAL A C 1
ATOM 2463 O O . VAL A 1 171 ? -23.67700 -0.72100 9.55600 1.000 11.43000 285 VAL A O 1
ATOM 2476 N N . CYS A 1 172 ? -24.79300 -0.19200 7.66700 1.000 14.07000 286 CYS A N 1
ATOM 2477 C CA . CYS A 1 172 ? -26.01900 0.20700 8.35300 1.000 13.48000 286 CYS A CA 1
ATOM 2478 C C . CYS A 1 172 ? -27.07000 -0.90000 8.46000 1.000 13.41000 286 CYS A C 1
ATOM 2479 O O . CYS A 1 172 ? -28.20500 -0.63600 8.86500 1.000 14.78000 286 CYS A O 1
ATOM 2486 N N . GLY A 1 173 ? -26.69600 -2.12400 8.09600 1.000 12.58000 287 GLY A N 1
ATOM 2487 C CA . GLY A 1 173 ? -27.60000 -3.25400 8.22700 1.000 12.40000 287 GLY A CA 1
ATOM 2488 C C . GLY A 1 173 ? -28.51400 -3.55300 7.04500 1.000 12.29000 287 GLY A C 1
ATOM 2489 O O . GLY A 1 173 ? -29.37100 -4.42800 7.14800 1.000 14.07000 287 GLY A O 1
ATOM 2493 N N . LYS A 1 174 ? -28.35000 -2.84100 5.93200 1.000 13.53000 288 LYS A N 1
ATOM 2494 C CA . LYS A 1 174 ? -29.17000 -3.14200 4.75700 1.000 14.30000 288 LYS A CA 1
ATOM 2495 C C . LYS A 1 174 ? -28.76100 -4.47400 4.13200 1.000 15.84000 288 LYS A C 1
ATOM 2496 O O . LYS A 1 174 ? -29.62600 -5.26200 3.72900 1.000 16.94000 288 LYS A O 1
ATOM 2515 N N . ALA A 1 175 ? -27.44900 -4.71500 4.06000 1.000 12.51000 289 ALA A N 1
ATOM 2516 C CA . ALA A 1 175 ? -26.90000 -5.89800 3.38500 1.000 15.06000 289 ALA A CA 1
ATOM 2517 C C . ALA A 1 175 ? -26.54300 -7.01800 4.34200 1.000 16.99000 289 ALA A C 1
ATOM 2518 O O . ALA A 1 175 ? -26.69000 -8.17700 3.99700 1.000 14.21000 289 ALA A O 1
ATOM 2525 N N . ILE A 1 176 ? -26.04300 -6.68100 5.53000 1.000 13.26000 290 ILE A N 1
ATOM 2526 C CA A ILE A 1 176 ? -25.63900 -7.70800 6.48500 0.500 12.34000 290 ILE A CA 1
ATOM 2527 C CA B ILE A 1 176 ? -25.53900 -7.70800 6.48500 0.500 12.34000 290 ILE A CA 1
ATOM 2528 C C . ILE A 1 176 ? -26.04900 -7.29200 7.88600 1.000 12.61000 290 ILE A C 1
ATOM 2529 O O . ILE A 1 176 ? -25.98100 -6.11500 8.23100 1.000 13.62000 290 ILE A O 1
ATOM 2558 N N . GLN A 1 177 ? -26.47900 -8.26600 8.68000 1.000 11.51000 291 GLN A N 1
ATOM 2559 C CA . GLN A 1 177 ? -26.87800 -8.01600 10.05200 1.000 11.11000 291 GLN A CA 1
ATOM 2560 C C . GLN A 1 177 ? -26.23900 -9.04600 10.96000 1.000 12.66000 291 GLN A C 1
ATOM 2561 O O . GLN A 1 177 ? -25.83100 -10.11500 10.52600 1.000 12.82000 291 GLN A O 1
ATOM 2575 N N . PHE A 1 178 ? -26.15700 -8.70700 12.23900 1.000 10.92000 292 PHE A N 1
ATOM 2576 C CA . PHE A 1 178 ? -25.49200 -9.53500 13.22200 1.000 10.59000 292 PHE A CA 1
ATOM 2577 C C . PHE A 1 178 ? -26.46600 -9.85900 14.33200 1.000 14.37000 292 PHE A C 1
ATOM 2578 O O . PHE A 1 178 ? -27.09200 -8.96500 14.88700 1.000 14.88000 292 PHE A O 1
ATOM 2595 N N . ILE A 1 179 ? -26.61600 -11.14300 14.62400 1.000 13.02000 293 ILE A N 1
ATOM 2596 C CA . ILE A 1 179 ? -27.64900 -11.59000 15.54600 1.000 13.83000 293 ILE A CA 1
ATOM 2597 C C . ILE A 1 179 ? -27.00300 -12.22000 16.76600 1.000 11.03000 293 ILE A C 1
ATOM 2598 O O . ILE A 1 179 ? -26.23100 -13.16600 16.65800 1.000 12.31000 293 ILE A O 1
ATOM 2614 N N . ASP A 1 180 ? -27.31500 -11.70000 17.94100 1.000 13.21000 294 ASP A N 1
ATOM 2615 C CA . ASP A 1 180 ? -26.77300 -12.30300 19.14800 1.000 13.34000 294 ASP A CA 1
ATOM 2616 C C . ASP A 1 180 ? -27.33400 -13.71500 19.30800 1.000 14.88000 294 ASP A C 1
ATOM 2617 O O . ASP A 1 180 ? -28.54700 -13.93100 19.23100 1.000 16.19000 294 ASP A O 1
ATOM 2626 N N . ARG A 1 181 ? -26.44200 -14.68300 19.51200 1.000 11.40000 295 ARG A N 1
ATOM 2627 C CA . ARG A 1 181 ? -26.84700 -16.08100 19.53500 1.000 14.71000 295 ARG A CA 1
ATOM 2628 C C . ARG A 1 181 ? -27.57200 -16.45700 20.81800 1.000 19.20000 295 ARG A C 1
ATOM 2629 O O . ARG A 1 181 ? -28.28500 -17.45100 20.85800 1.000 19.67000 295 ARG A O 1
ATOM 2650 N N . ARG A 1 182 ? -27.41900 -15.64400 21.85400 1.000 15.39000 296 ARG A N 1
ATOM 2651 C CA . ARG A 1 182 ? -28.08500 -15.92200 23.11300 1.000 16.73000 296 ARG A CA 1
ATOM 2652 C C . ARG A 1 182 ? -29.45600 -15.22500 23.18400 1.000 20.49000 296 ARG A C 1
ATOM 2653 O O . ARG A 1 182 ? -30.44500 -15.82600 23.61400 1.000 22.18000 296 ARG A O 1
ATOM 2674 N N . THR A 1 183 ? -29.51900 -13.97800 22.71900 1.000 19.06000 297 THR A N 1
ATOM 2675 C CA . THR A 1 183 ? -30.71100 -13.13500 22.91300 1.000 18.16000 297 THR A CA 1
ATOM 2676 C C . THR A 1 183 ? -31.47800 -12.82100 21.64000 1.000 18.84000 297 THR A C 1
ATOM 2677 O O . THR A 1 183 ? 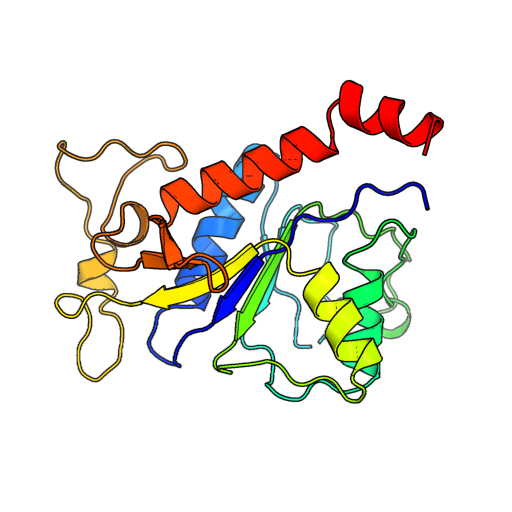-32.59900 -12.30800 21.69900 1.000 19.25000 297 THR A O 1
ATOM 2688 N N . GLN A 1 184 ? -30.86000 -13.09000 20.49300 1.000 15.50000 298 GLN A N 1
ATOM 2689 C CA . GLN A 1 184 ? -31.44400 -12.79800 19.18800 1.000 15.60000 298 GLN A CA 1
ATOM 2690 C C . GLN A 1 184 ? -31.57600 -11.30000 18.91900 1.000 16.04000 298 GLN A C 1
ATOM 2691 O O . GLN A 1 184 ? -32.24100 -10.90000 17.97200 1.000 16.69000 298 GLN A O 1
ATOM 2705 N N . VAL A 1 185 ? -30.95000 -10.47600 19.74800 1.000 12.62000 299 VAL A N 1
ATOM 2706 C CA . VAL A 1 185 ? -30.90600 -9.03300 19.48800 1.000 12.64000 299 VAL A CA 1
ATOM 2707 C C . VAL A 1 185 ? -30.12900 -8.78100 18.19300 1.000 12.02000 299 VAL A C 1
ATOM 2708 O O . VAL A 1 185 ? -29.09600 -9.40400 17.97100 1.000 11.93000 299 VAL A O 1
ATOM 2721 N N . ARG A 1 186 ? -30.61000 -7.86200 17.35300 1.000 11.33000 300 ARG A N 1
ATOM 2722 C CA . ARG A 1 186 ? -29.98000 -7.60600 16.05300 1.000 12.74000 300 ARG A CA 1
ATOM 2723 C C . ARG A 1 186 ? -29.25900 -6.26400 15.98000 1.000 12.42000 300 ARG A C 1
ATOM 2724 O O . ARG A 1 186 ? -29.71700 -5.26500 16.53500 1.000 13.31000 300 ARG A O 1
ATOM 2745 N N . TYR A 1 187 ? -28.12200 -6.27000 15.28400 1.000 11.24000 301 TYR A N 1
ATOM 2746 C CA . TYR A 1 187 ? -27.26300 -5.10300 15.13400 1.000 10.56000 301 TYR A CA 1
ATOM 2747 C C . TYR A 1 187 ? -26.84800 -4.90600 13.68400 1.000 10.78000 301 TYR A C 1
ATOM 2748 O O . TYR A 1 187 ? -26.62600 -5.87900 12.97100 1.000 11.93000 301 TYR A O 1
ATOM 2766 N N . SER A 1 188 ? -26.68100 -3.65900 13.26800 1.000 9.96000 302 SER A N 1
ATOM 2767 C CA . SER A 1 188 ? -25.89900 -3.37100 12.06500 1.000 10.96000 302 SER A CA 1
ATOM 2768 C C . SER A 1 188 ? -24.41500 -3.49000 12.41300 1.000 10.94000 302 SER A C 1
ATOM 2769 O O . SER A 1 188 ? -24.04900 -3.54500 13.59000 1.000 12.51000 302 SER A O 1
ATOM 2777 N N . LEU A 1 189 ? -23.56000 -3.49700 11.39700 1.000 10.85000 303 LEU A N 1
ATOM 2778 C CA . LEU A 1 189 ? -22.12600 -3.50500 11.64000 1.000 10.37000 303 LEU A CA 1
ATOM 2779 C C . LEU A 1 189 ? -21.71500 -2.26800 12.45500 1.000 11.23000 303 LEU A C 1
ATOM 2780 O O . LEU A 1 189 ? -20.94400 -2.37000 13.41100 1.000 10.81000 303 LEU A O 1
ATOM 2796 N N . ASP A 1 190 ? -22.24800 -1.10900 12.09000 1.000 11.49000 304 ASP A N 1
ATOM 2797 C CA . ASP A 1 190 ? -21.97000 0.13500 12.80200 1.000 11.27000 304 ASP A CA 1
ATOM 2798 C C . ASP A 1 190 ? -22.33700 0.01400 14.28600 1.000 12.61000 304 ASP A C 1
ATOM 2799 O O . ASP A 1 190 ? -21.59500 0.46400 15.15900 1.000 10.95000 304 ASP A O 1
ATOM 2808 N N . MET A 1 191 ? -23.50500 -0.56600 14.56300 1.000 11.68000 305 MET A N 1
ATOM 2809 C CA . MET A 1 191 ? -23.96300 -0.73500 15.94500 1.000 9.49000 305 MET A CA 1
ATOM 2810 C C . MET A 1 191 ? -23.04600 -1.68400 16.70500 1.000 12.35000 305 MET A C 1
ATOM 2811 O O . MET A 1 191 ? -22.71500 -1.44700 17.87600 1.000 11.19000 305 MET A O 1
ATOM 2825 N N . LEU A 1 192 ? -22.62700 -2.75500 16.04200 1.000 12.82000 306 LEU A N 1
ATOM 2826 C CA . LEU A 1 192 ? -21.71800 -3.70000 16.67200 1.000 10.61000 306 LEU A CA 1
ATOM 2827 C C . LEU A 1 192 ? -20.37600 -3.04200 17.03100 1.000 10.93000 306 LEU A C 1
ATOM 2828 O O . LEU A 1 192 ? -19.82700 -3.31100 18.10200 1.000 11.23000 306 LEU A O 1
ATOM 2844 N N . VAL A 1 193 ? -19.85600 -2.16600 16.17100 1.000 10.23000 307 VAL A N 1
ATOM 2845 C CA . VAL A 1 193 ? -18.62800 -1.45300 16.51000 1.000 11.24000 307 VAL A CA 1
ATOM 2846 C C . VAL A 1 193 ? -18.84700 -0.62000 17.76400 1.000 10.21000 307 VAL A C 1
ATOM 2847 O O . VAL A 1 193 ? -18.00800 -0.60900 18.66300 1.000 11.14000 307 VAL A O 1
ATOM 2860 N N . THR A 1 194 ? -19.97900 0.07300 17.83200 1.000 9.68000 308 THR A N 1
ATOM 2861 C CA . THR A 1 194 ? -20.28400 0.86800 19.01800 1.000 11.09000 308 THR A CA 1
ATOM 2862 C C . THR A 1 194 ? -20.29600 0.00100 20.26200 1.000 11.42000 308 THR A C 1
ATOM 2863 O O . THR A 1 194 ? -19.71800 0.36400 21.28400 1.000 13.22000 308 THR A O 1
ATOM 2874 N N . GLU A 1 195 ? -20.93900 -1.15700 20.18900 1.000 11.02000 309 GLU A N 1
ATOM 2875 C CA . GLU A 1 195 ? -20.95500 -2.07900 21.32100 1.000 10.95000 309 GLU A CA 1
ATOM 2876 C C . GLU A 1 195 ? -19.56500 -2.54100 21.73500 1.000 11.28000 309 GLU A C 1
ATOM 2877 O O . GLU A 1 195 ? -19.24800 -2.60500 22.93000 1.000 12.34000 309 GLU A O 1
ATOM 2889 N N . MET A 1 196 ? -18.73500 -2.88900 20.75100 1.000 10.66000 310 MET A N 1
ATOM 2890 C CA . MET A 1 196 ? -17.41200 -3.42600 21.05800 1.000 12.21000 310 MET A CA 1
ATOM 2891 C C . MET A 1 196 ? -16.53600 -2.34800 21.68400 1.000 11.83000 310 MET A C 1
ATOM 2892 O O . MET A 1 196 ? -15.82000 -2.60800 22.65200 1.000 11.36000 310 MET A O 1
ATOM 2906 N N . PHE A 1 197 ? -16.61800 -1.12400 21.17500 1.000 10.84000 311 PHE A N 1
ATOM 2907 C CA . PHE A 1 197 ? -15.82200 -0.05800 21.76200 1.000 11.43000 311 PHE A CA 1
ATOM 2908 C C . PHE A 1 197 ? -16.34300 0.32700 23.15500 1.000 11.22000 311 PHE A C 1
ATOM 2909 O O . PHE A 1 197 ? -15.54700 0.68000 24.03600 1.000 12.13000 311 PHE A O 1
ATOM 2926 N N . ARG A 1 198 ? -17.65300 0.26800 23.36700 1.000 11.80000 312 ARG A N 1
ATOM 2927 C CA . ARG A 1 198 ? -18.19200 0.52200 24.70900 1.000 11.63000 312 ARG A CA 1
ATOM 2928 C C . ARG A 1 198 ? -17.63100 -0.48000 25.72100 1.000 14.72000 312 ARG A C 1
ATOM 2929 O O . ARG A 1 198 ? -17.23300 -0.09300 26.82500 1.000 13.67000 312 ARG A O 1
ATOM 2950 N N . GLU A 1 199 ? -17.57900 -1.76000 25.34700 1.000 11.80000 313 GLU A N 1
ATOM 2951 C CA . GLU A 1 199 ? -17.02400 -2.78400 26.23600 1.000 10.95000 313 GLU A CA 1
ATOM 2952 C C . GLU A 1 199 ? -15.54000 -2.54700 26.48500 1.000 11.59000 313 GLU A C 1
ATOM 2953 O O . GLU A 1 199 ? -15.06100 -2.72800 27.60800 1.000 13.85000 313 GLU A O 1
ATOM 2965 N N . TYR A 1 200 ? -14.81100 -2.14400 25.44600 1.000 10.33000 314 TYR A N 1
ATOM 2966 C CA . TYR A 1 200 ? -13.41200 -1.77300 25.61100 1.000 14.25000 314 TYR A CA 1
ATOM 2967 C C . TYR A 1 200 ? -13.29500 -0.64300 26.64900 1.000 14.33000 314 TYR A C 1
ATOM 2968 O O . TYR A 1 200 ? -12.48800 -0.71900 27.58100 1.000 12.83000 314 TYR A O 1
ATOM 2986 N N . ASN A 1 201 ? -14.13200 0.37600 26.51800 1.000 13.46000 315 ASN A N 1
ATOM 2987 C CA . ASN A 1 201 ? -14.02700 1.53400 27.40600 1.000 15.22000 315 ASN A CA 1
ATOM 2988 C C . ASN A 1 201 ? -14.39400 1.12200 28.81500 1.000 14.26000 315 ASN A C 1
ATOM 2989 O O . ASN A 1 201 ? -13.80800 1.60600 29.78800 1.000 15.42000 315 ASN A O 1
ATOM 3000 N N . HIS A 1 202 ? -15.34900 0.20700 28.92700 1.000 12.67000 316 HIS A N 1
ATOM 3001 C CA . HIS A 1 202 ? -15.76000 -0.28300 30.23400 1.000 15.16000 316 HIS A CA 1
ATOM 3002 C C . HIS A 1 202 ? -14.58800 -0.96200 30.92800 1.000 19.13000 316 HIS A C 1
ATOM 3003 O O . HIS A 1 202 ? -14.32200 -0.71000 32.10400 1.000 17.19000 316 HIS A O 1
ATOM 3017 N N . ARG A 1 203 ? -13.88000 -1.81400 30.19500 1.000 15.10000 317 ARG A N 1
ATOM 3018 C CA . ARG A 1 203 ? -12.79800 -2.59200 30.78100 1.000 15.30000 317 ARG A CA 1
ATOM 3019 C C . ARG A 1 203 ? -11.59900 -1.74500 31.16300 1.000 15.83000 317 ARG A C 1
ATOM 3020 O O . ARG A 1 203 ? -10.81400 -2.12500 32.03800 1.000 18.41000 317 ARG A O 1
ATOM 3041 N N . HIS A 1 204 ? -11.45700 -0.59700 30.50500 1.000 15.58000 318 HIS A N 1
ATOM 3042 C CA . HIS A 1 204 ? -10.28600 0.24400 30.73100 1.000 18.45000 318 HIS A CA 1
ATOM 3043 C C . HIS A 1 204 ? -10.57400 1.42200 31.66200 1.000 20.05000 318 HIS A C 1
ATOM 3044 O O . HIS A 1 204 ? -9.66900 2.19100 31.98900 1.000 24.22000 318 HIS A O 1
ATOM 3058 N N . SER A 1 205 ? -11.81300 1.55300 32.12700 1.000 17.04000 319 SER A N 1
ATOM 3059 C CA . SER A 1 205 ? -12.18500 2.70800 32.94100 1.000 18.04000 319 SER A CA 1
ATOM 3060 C C . SER A 1 205 ? -11.54100 2.63300 34.31800 1.000 21.12000 319 SER A C 1
ATOM 3061 O O . SER A 1 205 ? -11.20400 1.55100 34.79500 1.000 21.24000 319 SER A O 1
ATOM 3069 N N . VAL A 1 206 ? -11.37600 3.78900 34.95100 1.000 26.22000 320 VAL A N 1
ATOM 3070 C CA . VAL A 1 206 ? -10.80300 3.82800 36.29200 1.000 28.02000 320 VAL A CA 1
ATOM 3071 C C . VAL A 1 206 ? -11.65600 3.01100 37.23900 1.000 22.19000 320 VAL A C 1
ATOM 3072 O O . VAL A 1 206 ? -11.14100 2.18300 37.99100 1.000 27.12000 320 VAL A O 1
ATOM 3085 N N . GLY A 1 207 ? -12.96400 3.24900 37.19700 1.000 22.94000 321 GLY A N 1
ATOM 3086 C CA . GLY A 1 207 ? -13.90500 2.54000 38.04000 1.000 25.74000 321 GLY A CA 1
ATOM 3087 C C . GLY A 1 207 ? -13.77200 1.03400 37.97100 1.000 23.92000 321 GLY A C 1
ATOM 3088 O O . GLY A 1 207 ? -13.77800 0.35100 38.99400 1.000 24.56000 321 GLY A O 1
ATOM 3092 N N . THR A 1 208 ? -13.65900 0.50400 36.75900 1.000 19.94000 322 THR A N 1
ATOM 3093 C CA . THR A 1 208 ? -13.55400 -0.93400 36.58900 1.000 16.42000 322 THR A CA 1
ATOM 3094 C C . THR A 1 208 ? -12.22800 -1.45300 37.10300 1.000 17.53000 322 THR A C 1
ATOM 3095 O O . THR A 1 208 ? -12.17700 -2.47400 37.78500 1.000 17.11000 322 THR A O 1
ATOM 3106 N N . THR A 1 209 ? -11.15400 -0.74600 36.78300 1.000 17.65000 323 THR A N 1
ATOM 3107 C CA . THR A 1 209 ? -9.83600 -1.19600 37.19000 1.000 19.29000 323 THR A CA 1
ATOM 3108 C C . THR A 1 209 ? -9.67400 -1.11400 38.71500 1.000 21.11000 323 THR A C 1
ATOM 3109 O O . THR A 1 209 ? -9.07700 -2.00100 39.31200 1.000 21.42000 323 THR A O 1
ATOM 3120 N N . LEU A 1 210 ? -10.23400 -0.08900 39.34700 1.000 20.30000 324 LEU A N 1
ATOM 3121 C CA . LEU A 1 210 ? -10.14300 0.01700 40.80900 1.000 17.93000 324 LEU A CA 1
ATOM 3122 C C . LEU A 1 210 ? -11.03400 -1.02100 41.48800 1.000 24.26000 324 LEU A C 1
ATOM 3123 O O . LEU A 1 210 ? -10.71900 -1.50900 42.57400 1.000 20.62000 324 LEU A O 1
ATOM 3139 N N . GLU A 1 211 ? -12.14900 -1.35900 40.84500 1.000 24.65000 325 GLU A N 1
ATOM 3140 C CA . GLU A 1 211 ? -13.05200 -2.37500 41.37400 1.000 25.22000 325 GLU A CA 1
ATOM 3141 C C . GLU A 1 211 ? -12.33100 -3.70700 41.58800 1.000 24.17000 325 GLU A C 1
ATOM 3142 O O . GLU A 1 211 ? -12.61400 -4.43200 42.55400 1.000 23.58000 325 GLU A O 1
ATOM 3154 N N . ALA A 1 212 ? -11.39700 -4.01300 40.69000 1.000 21.23000 326 ALA A N 1
ATOM 3155 C CA . ALA A 1 212 ? -10.65600 -5.27400 40.71100 1.000 26.95000 326 ALA A CA 1
ATOM 3156 C C . ALA A 1 212 ? -9.76100 -5.42200 41.94400 1.000 27.96000 326 ALA A C 1
ATOM 3157 O O . ALA A 1 212 ? -9.32100 -6.52500 42.26600 1.000 25.45000 326 ALA A O 1
ATOM 3164 N N . LEU A 1 213 ? -9.48400 -4.31100 42.62300 1.000 23.18000 327 LEU A N 1
ATOM 3165 C CA . LEU A 1 213 ? -8.70500 -4.36000 43.85900 1.000 25.91000 327 LEU A CA 1
ATOM 3166 C C . LEU A 1 213 ? -9.48200 -5.00100 44.99800 1.000 28.47000 327 LEU A C 1
ATOM 3167 O O . LEU A 1 213 ? -8.90900 -5.32300 46.03900 1.000 30.27000 327 LEU A O 1
ATOM 3183 N N . PHE A 1 214 ? -10.78600 -5.17300 44.80500 1.000 22.06000 328 PHE A N 1
ATOM 3184 C CA . PHE A 1 214 ? -11.65800 -5.67400 45.85800 1.000 22.22000 328 PHE A CA 1
ATOM 3185 C C . PHE A 1 214 ? -12.30600 -6.99800 45.45300 1.000 30.31000 328 PHE A C 1
ATOM 3186 O O . PHE A 1 214 ? -13.16700 -7.51800 46.15700 1.000 36.75000 328 PHE A O 1
ATOM 3203 N N . GLN A 1 215 ? -11.87800 -7.53700 44.31500 1.000 33.97000 329 GLN A N 1
ATOM 3204 C CA . GLN A 1 215 ? -12.40800 -8.79600 43.80800 1.000 35.98000 329 GLN A CA 1
ATOM 3205 C C . GLN A 1 215 ? -11.33300 -9.87700 43.85500 1.000 36.94000 329 GLN A C 1
ATOM 3206 O O . GLN A 1 215 ? -10.21400 -9.67800 43.37300 1.000 42.33000 329 GLN A O 1
#

Secondary structure (DSSP, 8-state):
--SPPPEEEEEE--TTS-HHHHHHHHHHHHHHHTT--EEE----TT----SEEEEEEE-SS--HHHHHHHHHHSSSS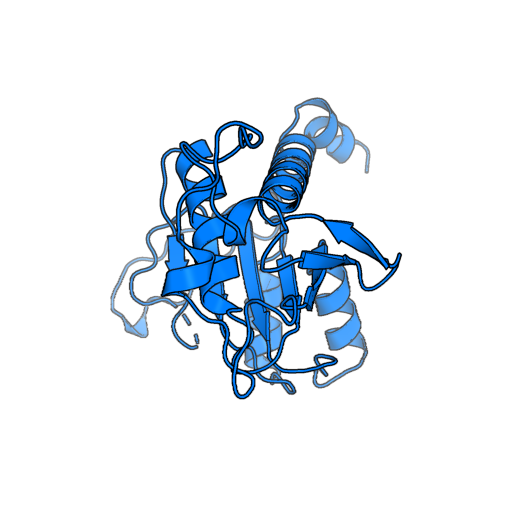------GGGT--------SEEEEEES-SS---SSHHHHHHHHHH-SEEEEEEE-GGGEETTEE-HHHHHSPP-TT---SSSSS--HHHHTSSEEEEETTT--EE-HHHHHHHHHHHHHHHHSHHHHHHGGG-

Radius of gyration: 17.55 Å; Cα contacts (8 Å, |Δi|>4): 398; chains: 1; bounding box: 46×42×52 Å

InterPro domains:
  IPR000081 Peptidase C3, picornavirus core protein 2A [PF00947] (870-996)
  IPR000199 Peptidase C3A/C3B, picornaviral [PF00548] (1541-1706)
  IPR000605 Helicase, superfamily 3, single-stranded DNA/RNA virus [PF00910] (1226-1323)
  IPR001205 RNA-directed RNA polymerase, C-terminal domain [PF00680] (1750-2161)
  IPR001676 Picornavirus capsid [PF00073] (93-302)
  IPR001676 Picornavirus capsid [PF00073] (361-526)
  IPR002527 Picornavirus 2B protein [PF01552] (1001-1100)
  IPR003138 Picornavirus coat protein VP4 [PF02226] (2-69)
  IPR003593 AAA+ ATPase domain [SM00382] (1221-1352)
  IPR007094 RNA-directed RNA polymerase, catalytic domain [PS50507] (1950-2066)
  IPR009003 Peptidase S1, PA clan [SSF50494] (855-993)
  IPR009003 Peptidase S1, PA clan [SSF50494] (1534-1724)
  IPR014759 Helicase, superfamily 3, single-stranded RNA virus [PS51218] (1205-1361)
  IPR014838 Poliovirus 3A protein-like [PF08727] (1434-1490)
  IPR027417 P-loop containing nucleoside triphosphate hydrolase [SSF52540] (1215-1358)
  IPR029053 Viral coat protein subunit [G3DSA:2.60.120.20] (70-331)
  IPR029053 Viral coat protein subunit [G3DSA:2.60.120.20] (333-570)
  IPR029053 Viral coat protein subunit [G3DSA:2.60.120.20] (571-863)
  IPR033703 Picornavirus/Calicivirus coat protein [cd00205] (125-327)
  IPR033703 Picornavirus/Calicivirus coat protein [cd00205] (375-561)